Protein AF-A0A356KKF0-F1 (afdb_monomer_lite)

Foldseek 3Di:
DDDDDDDDDDDPPPPPPPPPDDDDDDDDDDDDDDDDDDDDDDDDDDPDDDDDDDDDDDDDDDDDDDPPDDDDDPPPPDDDDDPPPPDPPPPPDPCDPCNVQVPPVSLVLLLLLLCLLCVQLVVLVVQLLVCVLVVPPVVFQQAPQNQDDDPNWGQQASVRTPSSLVSSLVSLLVVLQCSLPPVDDPSSHPANSPVDDSVVSNLLSNLLSQLLSVLVRVLSRVCRVVVNHVPGDDPPVSVLSNLCSSLRSSQVSCVVVHNDDVSSSVSSSPVSSVVLLVVLVVCVVVVNDVGSD

Radius of gyration: 36.95 Å; chains: 1; bounding box: 96×127×62 Å

Structure (mmCIF, N/CA/C/O backbone):
data_AF-A0A356KKF0-F1
#
_entry.id   AF-A0A356KKF0-F1
#
loop_
_atom_site.group_PDB
_atom_site.id
_atom_site.type_symbol
_atom_site.label_atom_id
_atom_site.label_alt_id
_atom_site.label_comp_id
_atom_site.label_asym_id
_atom_site.label_entity_id
_atom_site.label_seq_id
_atom_site.pdbx_PDB_ins_code
_atom_site.Cartn_x
_atom_site.Cartn_y
_atom_site.Cartn_z
_atom_site.occupancy
_atom_site.B_iso_or_equiv
_atom_site.auth_seq_id
_atom_site.auth_comp_id
_atom_site.auth_asym_id
_atom_site.auth_atom_id
_atom_site.pdbx_PDB_model_num
ATOM 1 N N . MET A 1 1 ? -50.077 55.545 14.508 1.00 35.16 1 MET A N 1
ATOM 2 C CA . MET A 1 1 ? -49.768 54.982 13.174 1.00 35.16 1 MET A CA 1
ATOM 3 C C . MET A 1 1 ? -49.351 53.518 13.357 1.00 35.16 1 MET A C 1
ATOM 5 O O . MET A 1 1 ? -48.766 53.233 14.395 1.00 35.16 1 MET A O 1
ATOM 9 N N . PRO A 1 2 ? -49.769 52.613 12.456 1.00 41.12 2 PRO A N 1
ATOM 10 C CA . PRO A 1 2 ? -50.030 51.178 12.690 1.00 41.12 2 PRO A CA 1
ATOM 11 C C . PRO A 1 2 ? -48.785 50.259 12.594 1.00 41.12 2 PRO A C 1
ATOM 13 O O . PRO A 1 2 ? -47.730 50.720 12.177 1.00 41.12 2 PRO A O 1
ATOM 16 N N . GLY A 1 3 ? -48.931 48.981 13.004 1.00 36.56 3 GLY A N 1
ATOM 17 C CA . GLY A 1 3 ? -47.900 47.907 13.015 1.00 36.56 3 GLY A CA 1
ATOM 18 C C . GLY A 1 3 ? -47.508 47.351 11.624 1.00 36.56 3 GLY A C 1
ATOM 19 O O . GLY A 1 3 ? -47.645 48.109 10.666 1.00 36.56 3 GLY A O 1
ATOM 20 N N . PRO A 1 4 ? -47.097 46.062 11.442 1.00 50.28 4 PRO A N 1
ATOM 21 C CA . PRO A 1 4 ? -47.226 44.920 12.372 1.00 50.28 4 PRO A CA 1
ATOM 22 C C . PRO A 1 4 ? -46.078 43.859 12.389 1.00 50.28 4 PRO A C 1
ATOM 24 O O . PRO A 1 4 ? -45.121 43.931 11.628 1.00 50.28 4 PRO A O 1
ATOM 27 N N . ALA A 1 5 ? -46.312 42.829 13.226 1.00 42.69 5 ALA A N 1
ATOM 28 C CA . ALA A 1 5 ? -45.907 41.409 13.146 1.00 42.69 5 ALA A CA 1
ATOM 29 C C . ALA A 1 5 ? -44.412 41.051 13.337 1.00 42.69 5 ALA A C 1
ATOM 31 O O . ALA A 1 5 ? -43.549 41.506 12.605 1.00 42.69 5 ALA A O 1
ATOM 32 N N . GLY A 1 6 ? -44.006 40.210 14.294 1.00 36.72 6 GLY A N 1
ATOM 33 C CA . GLY A 1 6 ? -44.698 39.054 14.875 1.00 36.72 6 GLY A CA 1
ATOM 34 C C . GLY A 1 6 ? -44.262 37.790 14.133 1.00 36.72 6 GLY A C 1
ATOM 35 O O . GLY A 1 6 ? -44.888 37.415 13.149 1.00 36.72 6 GLY A O 1
ATOM 36 N N . GLY A 1 7 ? -43.164 37.179 14.577 1.00 37.72 7 GLY A N 1
ATOM 37 C CA . GLY A 1 7 ? -42.608 35.950 14.014 1.00 37.72 7 GLY A CA 1
ATOM 38 C C . GLY A 1 7 ? -42.115 35.048 15.136 1.00 37.72 7 GLY A C 1
ATOM 39 O O . GLY A 1 7 ? -40.922 35.015 15.426 1.00 37.72 7 GLY A O 1
ATOM 40 N N . ASP A 1 8 ? -43.060 34.370 15.785 1.00 42.16 8 ASP A N 1
ATOM 41 C CA . ASP A 1 8 ? -42.799 33.300 16.741 1.00 42.16 8 ASP A CA 1
ATOM 42 C C . ASP A 1 8 ? -42.088 32.135 16.041 1.00 42.16 8 ASP A C 1
ATOM 44 O O . ASP A 1 8 ? -42.570 31.571 15.055 1.00 42.16 8 ASP A O 1
ATOM 48 N N . LEU A 1 9 ? -40.919 31.770 16.565 1.00 46.62 9 LEU A N 1
ATOM 49 C CA . LEU A 1 9 ? -40.194 30.566 16.183 1.00 46.62 9 LEU A CA 1
ATOM 50 C C . LEU A 1 9 ? -40.920 29.351 16.776 1.00 46.62 9 LEU A C 1
ATOM 52 O O . LEU A 1 9 ? -40.954 29.160 17.991 1.00 46.62 9 LEU A O 1
ATOM 56 N N . LEU A 1 10 ? -41.501 28.529 15.902 1.00 46.91 10 LEU A N 1
ATOM 57 C CA . LEU A 1 10 ? -42.137 27.263 16.266 1.00 46.91 10 LEU A CA 1
ATOM 58 C C . LEU A 1 10 ? -41.125 26.283 16.909 1.00 46.91 10 LEU A C 1
ATOM 60 O O . LEU A 1 10 ? -39.990 26.180 16.433 1.00 46.91 10 LEU A O 1
ATOM 64 N N . PRO A 1 11 ? -41.517 25.513 17.946 1.00 43.34 11 PRO A N 1
ATOM 65 C CA . PRO A 1 11 ? -40.656 24.517 18.587 1.00 43.34 11 PRO A CA 1
ATOM 66 C C . PRO A 1 11 ? -40.330 23.315 17.686 1.00 43.34 11 PRO A C 1
ATOM 68 O O . PRO A 1 11 ? -41.152 22.863 16.889 1.00 43.34 11 PRO A O 1
ATOM 71 N N . ALA A 1 12 ? -39.142 22.742 17.895 1.00 47.84 12 ALA A N 1
ATOM 72 C CA . ALA A 1 12 ? -38.485 21.673 17.131 1.00 47.84 12 ALA A CA 1
ATOM 73 C C . ALA A 1 12 ? -39.175 20.281 17.110 1.00 47.84 12 ALA A C 1
ATOM 75 O O . ALA A 1 12 ? -38.508 19.273 16.905 1.00 47.84 12 ALA A O 1
ATOM 76 N N . ALA A 1 13 ? -40.497 20.199 17.285 1.00 46.59 13 ALA A N 1
ATOM 77 C CA . ALA A 1 13 ? -41.254 18.942 17.325 1.00 46.59 13 ALA A CA 1
ATOM 78 C C . ALA A 1 13 ? -42.116 18.670 16.071 1.00 46.59 13 ALA A C 1
ATOM 80 O O . ALA A 1 13 ? -42.827 17.671 16.023 1.00 46.59 13 ALA A O 1
ATOM 81 N N . GLN A 1 14 ? -42.068 19.525 15.039 1.00 41.84 14 GLN A N 1
ATOM 82 C CA . GLN A 1 14 ? -42.863 19.355 13.805 1.00 41.84 14 GLN A CA 1
ATOM 83 C C . GLN A 1 14 ? -42.044 19.101 12.526 1.00 41.84 14 GLN A C 1
ATOM 85 O O . GLN A 1 14 ? -42.626 18.853 11.471 1.00 41.84 14 GLN A O 1
ATOM 90 N N . ALA A 1 15 ? -40.710 19.060 12.607 1.00 39.75 15 ALA A N 1
ATOM 91 C CA . ALA A 1 15 ? -39.848 18.786 11.451 1.00 39.75 15 ALA A CA 1
ATOM 92 C C . ALA A 1 15 ? -39.722 17.287 11.089 1.00 39.75 15 ALA A C 1
ATOM 94 O O . ALA A 1 15 ? -39.248 16.961 10.003 1.00 39.75 15 ALA A O 1
ATOM 95 N N . GLU A 1 16 ? -40.180 16.366 11.944 1.00 39.56 16 GLU A N 1
ATOM 96 C CA . GLU A 1 16 ? -40.035 14.914 11.720 1.00 39.56 16 GLU A CA 1
ATOM 97 C C . GLU A 1 16 ? -41.187 14.259 10.933 1.00 39.56 16 GLU A C 1
ATOM 99 O O . GLU A 1 16 ? -41.120 13.077 10.609 1.00 39.56 16 GLU A O 1
ATOM 104 N N . SER A 1 17 ? -42.225 15.005 10.537 1.00 40.69 17 SER A N 1
ATOM 105 C CA . SER A 1 17 ? -43.386 14.427 9.828 1.00 40.69 17 SER A CA 1
ATOM 106 C C . SER A 1 17 ? -43.334 14.506 8.291 1.00 40.69 17 SER A C 1
ATOM 108 O O . SER A 1 17 ? -44.245 14.017 7.624 1.00 40.69 17 SER A O 1
ATOM 110 N N . LEU A 1 18 ? -42.260 15.051 7.703 1.00 41.31 18 LEU A N 1
ATOM 111 C CA . LEU A 1 18 ? -42.121 15.225 6.244 1.00 41.31 18 LEU A CA 1
ATOM 112 C C . LEU A 1 18 ? -41.150 14.243 5.558 1.00 41.31 18 LEU A C 1
ATOM 114 O O . LEU A 1 18 ? -40.958 14.330 4.348 1.00 41.31 18 LEU A O 1
ATOM 118 N N . LEU A 1 19 ? -40.573 13.278 6.285 1.00 43.94 19 LEU A N 1
ATOM 119 C CA . LEU A 1 19 ? -39.590 12.324 5.736 1.00 43.94 19 LEU A CA 1
ATOM 120 C C . LEU A 1 19 ? -40.097 10.883 5.564 1.00 43.94 19 LEU A C 1
ATOM 122 O O . LEU A 1 19 ? -39.315 9.988 5.254 1.00 43.94 19 LEU A O 1
ATOM 126 N N . VAL A 1 20 ? -41.406 10.641 5.685 1.00 49.66 20 VAL A N 1
ATOM 127 C CA . VAL A 1 20 ? -42.000 9.317 5.430 1.00 49.66 20 VAL A CA 1
ATOM 128 C C . VAL A 1 20 ? -43.236 9.457 4.550 1.00 49.66 20 VAL A C 1
ATOM 130 O O . VAL A 1 20 ? -44.360 9.364 5.029 1.00 49.66 20 VAL A O 1
ATOM 133 N N . ARG A 1 21 ? -43.034 9.708 3.251 1.00 38.69 21 ARG A N 1
ATOM 134 C CA . ARG A 1 21 ? -44.002 9.428 2.170 1.00 38.69 21 ARG A CA 1
ATOM 135 C C . ARG A 1 21 ? -43.356 9.722 0.817 1.00 38.69 21 ARG A C 1
ATOM 137 O O . ARG A 1 21 ? -43.131 10.876 0.483 1.00 38.69 21 ARG A O 1
ATOM 144 N N . GLY A 1 22 ? -43.125 8.681 0.016 1.00 35.41 22 GLY A N 1
ATOM 145 C CA . GLY A 1 22 ? -42.917 8.850 -1.425 1.00 35.41 22 GLY A CA 1
ATOM 146 C C . GLY A 1 22 ? -41.734 8.098 -2.022 1.00 35.41 22 GLY A C 1
ATOM 147 O O . GLY A 1 22 ? -40.866 8.715 -2.624 1.00 35.41 22 GLY A O 1
ATOM 148 N N . TRP A 1 23 ? -41.726 6.769 -1.932 1.00 33.22 23 TRP A N 1
ATOM 149 C CA . TRP A 1 23 ? -41.035 5.943 -2.924 1.00 33.22 23 TRP A CA 1
ATOM 150 C C . TRP A 1 23 ? -42.081 5.065 -3.615 1.00 33.22 23 TRP A C 1
ATOM 152 O O . TRP A 1 23 ? -42.647 4.157 -3.011 1.00 33.22 23 TRP A O 1
ATOM 162 N N . ARG A 1 24 ? -42.391 5.398 -4.872 1.00 36.34 24 ARG A N 1
ATOM 163 C CA . ARG A 1 24 ? -43.168 4.577 -5.808 1.00 36.34 24 ARG A CA 1
ATOM 164 C C . ARG A 1 24 ? -42.228 4.198 -6.957 1.00 36.34 24 ARG A C 1
ATOM 166 O O . ARG A 1 24 ? -41.664 5.114 -7.552 1.00 36.34 24 ARG A O 1
ATOM 173 N N . PRO A 1 25 ? -42.060 2.913 -7.307 1.00 39.22 25 PRO A N 1
ATOM 174 C CA . PRO A 1 25 ? -41.399 2.555 -8.552 1.00 39.22 25 PRO A CA 1
ATOM 175 C C . PRO A 1 25 ? -42.320 2.888 -9.732 1.00 39.22 25 PRO A C 1
ATOM 177 O O . PRO A 1 25 ? -43.501 2.538 -9.734 1.00 39.22 25 PRO A O 1
ATOM 180 N N . LEU A 1 26 ? -41.768 3.585 -10.724 1.00 37.75 26 LEU A N 1
ATOM 181 C CA . LEU A 1 26 ? -42.395 3.843 -12.016 1.00 37.75 26 LEU A CA 1
ATOM 182 C C . LEU A 1 26 ? -42.609 2.517 -12.761 1.00 37.75 26 LEU A C 1
ATOM 184 O O . LEU A 1 26 ? -41.656 1.870 -13.186 1.00 37.75 26 LEU A O 1
ATOM 188 N N . LEU A 1 27 ? -43.877 2.137 -12.916 1.00 36.06 27 LEU A N 1
ATOM 189 C CA . LEU A 1 27 ? -44.338 1.151 -13.888 1.00 36.06 27 LEU A CA 1
ATOM 190 C C . LEU A 1 27 ? -44.343 1.809 -15.274 1.00 36.06 27 LEU A C 1
ATOM 192 O O . LEU A 1 27 ? -45.047 2.796 -15.485 1.00 36.06 27 LEU A O 1
ATOM 196 N N . VAL A 1 28 ? -43.574 1.257 -16.210 1.00 41.41 28 VAL A N 1
ATOM 197 C CA . VAL A 1 28 ? -43.694 1.550 -17.646 1.00 41.41 28 VAL A CA 1
ATOM 198 C C . VAL A 1 28 ? -44.713 0.567 -18.238 1.00 41.41 28 VAL A C 1
ATOM 200 O O . VAL A 1 28 ? -44.552 -0.638 -18.031 1.00 41.41 28 VAL A O 1
ATOM 203 N N . PRO A 1 29 ? -45.765 1.022 -18.941 1.00 38.94 29 PRO A N 1
ATOM 204 C CA . PRO A 1 29 ? -46.752 0.129 -19.532 1.00 38.94 29 PRO A CA 1
ATOM 205 C C . PRO A 1 29 ? -46.403 -0.256 -20.979 1.00 38.94 29 PRO A C 1
ATOM 207 O O . PRO A 1 29 ? -46.099 0.604 -21.796 1.00 38.94 29 PRO A O 1
ATOM 210 N N . GLY A 1 30 ? -46.566 -1.548 -21.281 1.00 33.03 30 GLY A N 1
ATOM 211 C CA . GLY A 1 30 ? -47.164 -2.044 -22.528 1.00 33.03 30 GLY A CA 1
ATOM 212 C C . GLY A 1 30 ? -46.325 -2.017 -23.809 1.00 33.03 30 GLY A C 1
ATOM 213 O O . GLY A 1 30 ? -46.208 -0.994 -24.470 1.00 33.03 30 GLY A O 1
ATOM 214 N N . GLY A 1 31 ? -45.893 -3.203 -24.240 1.00 30.22 31 GLY A N 1
ATOM 215 C CA . GLY A 1 31 ? -45.447 -3.479 -25.606 1.00 30.22 31 GLY A CA 1
ATOM 216 C C . GLY A 1 31 ? -45.533 -4.976 -25.877 1.00 30.22 31 GLY A C 1
ATOM 217 O O . GLY A 1 31 ? -44.603 -5.717 -25.577 1.00 30.22 31 GLY A O 1
ATOM 218 N N . HIS A 1 32 ? -46.694 -5.420 -26.357 1.00 36.59 32 HIS A N 1
ATOM 219 C CA . HIS A 1 32 ? -46.899 -6.756 -26.901 1.00 36.59 32 HIS A CA 1
ATOM 220 C C . HIS A 1 32 ? -46.103 -6.892 -28.201 1.00 36.59 32 HIS A C 1
ATOM 222 O O . HIS A 1 32 ? -46.358 -6.128 -29.121 1.00 36.59 32 HIS A O 1
ATOM 228 N N . ASP A 1 33 ? -45.226 -7.890 -28.295 1.00 38.75 33 ASP A N 1
ATOM 229 C CA . ASP A 1 33 ? -45.017 -8.602 -29.554 1.00 38.75 33 ASP A CA 1
ATOM 230 C C . ASP A 1 33 ? -44.594 -10.045 -29.275 1.00 38.75 33 ASP A C 1
ATOM 232 O O . ASP A 1 33 ? -43.598 -10.342 -28.614 1.00 38.75 33 ASP A O 1
ATOM 236 N N . GLN A 1 34 ? -45.450 -10.954 -29.734 1.00 38.75 34 GLN A N 1
ATOM 237 C CA . GLN A 1 34 ? -45.267 -12.393 -29.686 1.00 38.75 34 GLN A CA 1
ATOM 238 C C . GLN A 1 34 ? -44.263 -12.801 -30.767 1.00 38.75 34 GLN A C 1
ATOM 240 O O . GLN A 1 34 ? -44.590 -12.781 -31.950 1.00 38.75 34 GLN A O 1
ATOM 245 N N . LEU A 1 35 ? -43.086 -13.279 -30.368 1.00 40.78 35 LEU A N 1
ATOM 246 C CA . LEU A 1 35 ? -42.281 -14.160 -31.211 1.00 40.78 35 LEU A CA 1
ATOM 247 C C . LEU A 1 35 ? -42.216 -15.529 -30.540 1.00 40.78 35 LEU A C 1
ATOM 249 O O . LEU A 1 35 ? -41.568 -15.733 -29.515 1.00 40.78 35 LEU A O 1
ATOM 253 N N . ARG A 1 36 ? -42.992 -16.449 -31.118 1.00 36.75 36 ARG A N 1
ATOM 254 C CA . ARG A 1 36 ? -43.009 -17.874 -30.801 1.00 36.75 36 ARG A CA 1
ATOM 255 C C . ARG A 1 36 ? -41.617 -18.447 -31.067 1.00 36.75 36 ARG A C 1
ATOM 257 O O . ARG A 1 36 ? -41.180 -18.473 -32.212 1.00 36.75 36 ARG A O 1
ATOM 264 N N . HIS A 1 37 ? -40.953 -18.926 -30.023 1.00 39.72 37 HIS A N 1
ATOM 265 C CA . HIS A 1 37 ? -39.866 -19.886 -30.161 1.00 39.72 37 HIS A CA 1
ATOM 266 C C . HIS A 1 37 ? -40.431 -21.273 -29.861 1.00 39.72 37 HIS A C 1
ATOM 268 O O . HIS A 1 37 ? -40.740 -21.589 -28.713 1.00 39.72 37 HIS A O 1
ATOM 274 N N . ASP A 1 38 ? -40.597 -22.074 -30.912 1.00 48.12 38 ASP A N 1
ATOM 275 C CA . ASP A 1 38 ? -40.793 -23.515 -30.787 1.00 48.12 38 ASP A CA 1
ATOM 276 C C . ASP A 1 38 ? -39.552 -24.135 -30.116 1.00 48.12 38 ASP A C 1
ATOM 278 O O . ASP A 1 38 ? -38.424 -23.787 -30.485 1.00 48.12 38 ASP A O 1
ATOM 282 N N . PRO A 1 39 ? -39.703 -25.046 -29.139 1.00 45.12 39 PRO A N 1
ATOM 283 C CA . PRO A 1 39 ? -38.568 -25.772 -28.589 1.00 45.12 39 PRO A CA 1
ATOM 284 C C . PRO A 1 39 ? -38.068 -26.820 -29.597 1.00 45.12 39 PRO A C 1
ATOM 286 O O . PRO A 1 39 ? -38.789 -27.744 -29.974 1.00 45.12 39 PRO A O 1
ATOM 289 N N . GLU A 1 40 ? -36.810 -26.667 -30.020 1.00 44.81 40 GLU A N 1
ATOM 290 C CA . GLU A 1 40 ? -36.055 -27.621 -30.842 1.00 44.81 40 GLU A CA 1
ATOM 291 C C . GLU A 1 40 ? -36.054 -29.018 -30.175 1.00 44.81 40 GLU A C 1
ATOM 293 O O . GLU A 1 40 ? -35.804 -29.120 -28.968 1.00 44.81 40 GLU A O 1
ATOM 298 N N . PRO A 1 41 ? -36.333 -30.116 -30.904 1.00 45.78 41 PRO A N 1
ATOM 299 C CA . PRO A 1 41 ? -36.336 -31.449 -30.316 1.00 45.78 41 PRO A CA 1
ATOM 300 C C . PRO A 1 41 ? -34.922 -31.873 -29.899 1.00 45.78 41 PRO A C 1
ATOM 302 O O . PRO A 1 41 ? -33.948 -31.712 -30.636 1.00 45.78 41 PRO A O 1
ATOM 305 N N . ALA A 1 42 ? -34.833 -32.450 -28.700 1.00 42.56 42 ALA A N 1
ATOM 306 C CA . ALA A 1 42 ? -33.609 -32.936 -28.080 1.00 42.56 42 ALA A CA 1
ATOM 307 C C . ALA A 1 42 ? -32.806 -33.852 -29.023 1.00 42.56 42 ALA A C 1
ATOM 309 O O . ALA A 1 42 ? -33.237 -34.954 -29.370 1.00 42.56 42 ALA A O 1
ATOM 310 N N . ARG A 1 43 ? -31.603 -33.409 -29.405 1.00 42.59 43 ARG A N 1
ATOM 311 C CA . ARG A 1 43 ? -30.632 -34.240 -30.124 1.00 42.59 43 ARG A CA 1
ATOM 312 C C . ARG A 1 43 ? -30.089 -35.304 -29.171 1.00 42.59 43 ARG A C 1
ATOM 314 O O . ARG A 1 43 ? -29.448 -34.989 -28.170 1.00 42.59 43 ARG A O 1
ATOM 321 N N . LEU A 1 44 ? -30.360 -36.567 -29.490 1.00 50.69 44 LEU A N 1
ATOM 322 C CA . LEU A 1 44 ? -29.741 -37.726 -28.849 1.00 50.69 44 LEU A CA 1
ATOM 323 C C . LEU A 1 44 ? -28.210 -37.644 -29.004 1.00 50.69 44 LEU A C 1
ATOM 325 O O . LEU A 1 44 ? -27.738 -37.296 -30.087 1.00 50.69 44 LEU A O 1
ATOM 329 N N . PRO A 1 45 ? -27.418 -37.977 -27.971 1.00 45.34 45 PRO A N 1
ATOM 330 C CA . PRO A 1 45 ? -25.969 -37.997 -28.101 1.00 45.34 45 PRO A CA 1
ATOM 331 C C . PRO A 1 45 ? -25.545 -39.097 -29.083 1.00 45.34 45 PRO A C 1
ATOM 333 O O . PRO A 1 45 ? -25.873 -40.273 -28.904 1.00 45.34 45 PRO A O 1
ATOM 336 N N . GLU A 1 46 ? -24.809 -38.705 -30.124 1.00 45.84 46 GLU A N 1
ATOM 337 C CA . GLU A 1 46 ? -24.192 -39.620 -31.079 1.00 45.84 46 GLU A CA 1
ATOM 338 C C . GLU A 1 46 ? -23.347 -40.673 -30.350 1.00 45.84 46 GLU A C 1
ATOM 340 O O . GLU A 1 46 ? -22.497 -40.368 -29.505 1.00 45.84 46 GLU A O 1
ATOM 345 N N . ARG A 1 47 ? -23.571 -41.943 -30.706 1.00 43.19 47 ARG A N 1
ATOM 346 C CA . ARG A 1 47 ? -22.704 -43.057 -30.320 1.00 43.19 47 ARG A CA 1
ATOM 347 C C . ARG A 1 47 ? -21.281 -42.746 -30.781 1.00 43.19 47 ARG A C 1
ATOM 349 O O . ARG A 1 47 ? -20.992 -42.803 -31.974 1.00 43.19 47 ARG A O 1
ATOM 356 N N . ARG A 1 48 ? -20.375 -42.493 -29.833 1.00 41.28 48 ARG A N 1
ATOM 357 C CA . ARG A 1 48 ? -18.932 -42.542 -30.090 1.00 41.28 48 ARG A CA 1
ATOM 358 C C . ARG A 1 48 ? -18.589 -43.933 -30.618 1.00 41.28 48 ARG A C 1
ATOM 360 O O . ARG A 1 48 ? -18.686 -44.918 -29.887 1.00 41.28 48 ARG A O 1
ATOM 367 N N . GLN A 1 49 ? -18.212 -44.009 -31.889 1.00 47.47 49 GLN A N 1
ATOM 368 C CA . GLN A 1 49 ? -17.588 -45.198 -32.452 1.00 47.47 49 GLN A CA 1
ATOM 369 C C . GLN A 1 49 ? -16.260 -45.426 -31.721 1.00 47.47 49 GLN A C 1
ATOM 371 O O . GLN A 1 49 ? -15.462 -44.502 -31.555 1.00 47.47 49 GLN A O 1
ATOM 376 N N . ALA A 1 50 ? -16.056 -46.644 -31.223 1.00 49.66 50 ALA A N 1
ATOM 377 C CA . ALA A 1 50 ? -14.798 -47.047 -30.613 1.00 49.66 50 ALA A CA 1
ATOM 378 C C . ALA A 1 50 ? -13.677 -46.986 -31.670 1.00 49.66 50 ALA A C 1
ATOM 380 O O . ALA A 1 50 ? -13.891 -47.463 -32.787 1.00 49.66 50 ALA A O 1
ATOM 381 N N . PRO A 1 51 ? -12.494 -46.429 -31.360 1.00 46.03 51 PRO A N 1
ATOM 382 C CA . PRO A 1 51 ? -11.384 -46.451 -32.300 1.00 46.03 51 PRO A CA 1
ATOM 383 C C . PRO A 1 51 ? -10.929 -47.897 -32.540 1.00 46.03 51 PRO A C 1
ATOM 385 O O . PRO A 1 51 ? -10.793 -48.69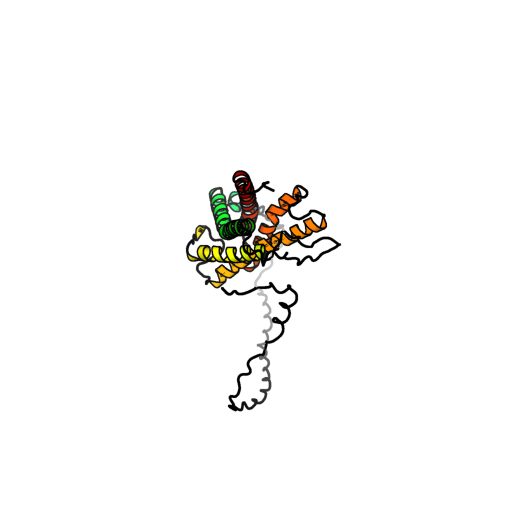3 -31.607 1.00 46.03 51 PRO A O 1
ATOM 388 N N . ALA A 1 52 ? -10.729 -48.225 -33.816 1.00 45.78 52 ALA A N 1
ATOM 389 C CA . ALA A 1 52 ? -10.275 -49.523 -34.291 1.00 45.78 52 ALA A CA 1
ATOM 390 C C . ALA A 1 52 ? -8.969 -49.953 -33.598 1.00 45.78 52 ALA A C 1
ATOM 392 O O . ALA A 1 52 ? -8.055 -49.150 -33.403 1.00 45.78 52 ALA A O 1
ATOM 393 N N . ARG A 1 53 ? -8.888 -51.240 -33.238 1.00 45.81 53 ARG A N 1
ATOM 394 C CA . ARG A 1 53 ? -7.672 -51.876 -32.714 1.00 45.81 53 ARG A CA 1
ATOM 395 C C . ARG A 1 53 ? -6.540 -51.704 -33.733 1.00 45.81 53 ARG A C 1
ATOM 397 O O . ARG A 1 53 ? -6.687 -52.115 -34.881 1.00 45.81 53 ARG A O 1
ATOM 404 N N . GLY A 1 54 ? -5.433 -51.094 -33.310 1.00 48.78 54 GLY A N 1
ATOM 405 C CA . GLY A 1 54 ? -4.196 -51.048 -34.092 1.00 48.78 54 GLY A CA 1
ATOM 406 C C . GLY A 1 54 ? -3.598 -52.451 -34.289 1.00 48.78 54 GLY A C 1
ATOM 407 O O . GLY A 1 54 ? -3.948 -53.368 -33.541 1.00 48.78 54 GLY A O 1
ATOM 408 N N . PRO A 1 55 ? -2.726 -52.637 -35.294 1.00 48.62 55 PRO A N 1
ATOM 409 C CA . PRO A 1 55 ? -2.168 -53.942 -35.623 1.00 48.62 55 PRO A CA 1
ATOM 410 C C . PRO A 1 55 ? -1.272 -54.479 -34.499 1.00 48.62 55 PRO A C 1
ATOM 412 O O . PRO A 1 55 ? -0.509 -53.746 -33.869 1.00 48.62 55 PRO A O 1
ATOM 415 N N . GLU A 1 56 ? -1.399 -55.781 -34.269 1.00 51.66 56 GLU A N 1
ATOM 416 C CA . GLU A 1 56 ? -0.648 -56.591 -33.310 1.00 51.66 56 GLU A CA 1
ATOM 417 C C . GLU A 1 56 ? 0.870 -56.526 -33.596 1.00 51.66 56 GLU A C 1
ATOM 419 O O . GLU A 1 56 ? 1.269 -56.576 -34.765 1.00 51.66 56 GLU A O 1
ATOM 424 N N . PRO A 1 57 ? 1.753 -56.406 -32.585 1.00 47.16 57 PRO A N 1
ATOM 425 C CA . PRO A 1 57 ? 3.191 -56.422 -32.829 1.00 47.16 57 PRO A CA 1
ATOM 426 C C . PRO A 1 57 ? 3.672 -57.827 -33.225 1.00 47.16 57 PRO A C 1
ATOM 428 O O . PRO A 1 57 ? 3.373 -58.820 -32.565 1.00 47.16 57 PRO A O 1
ATOM 431 N N . ALA A 1 58 ? 4.450 -57.889 -34.309 1.00 48.00 58 ALA A N 1
ATOM 432 C CA . ALA A 1 58 ? 5.051 -59.106 -34.852 1.00 48.00 58 ALA A CA 1
ATOM 433 C C . ALA A 1 58 ? 5.999 -59.810 -33.851 1.00 48.00 58 ALA A C 1
ATOM 435 O O . ALA A 1 58 ? 6.654 -59.138 -33.047 1.00 48.00 58 ALA A O 1
ATOM 436 N N . PRO A 1 59 ? 6.133 -61.151 -33.911 1.00 44.12 59 PRO A N 1
ATOM 437 C CA . PRO A 1 59 ? 6.946 -61.907 -32.965 1.00 44.12 59 PRO A CA 1
ATOM 438 C C . PRO A 1 59 ? 8.443 -61.612 -33.132 1.00 44.12 59 PRO A C 1
ATOM 440 O O . PRO A 1 59 ? 8.958 -61.462 -34.243 1.00 44.12 59 PRO A O 1
ATOM 443 N N . ALA A 1 60 ? 9.144 -61.552 -31.998 1.00 40.88 60 ALA A N 1
ATOM 444 C CA . ALA A 1 60 ? 10.581 -61.328 -31.920 1.00 40.88 60 ALA A CA 1
ATOM 445 C C . ALA A 1 60 ? 11.346 -62.365 -32.760 1.00 40.88 60 ALA A C 1
ATOM 447 O O . ALA A 1 60 ? 11.284 -63.568 -32.503 1.00 40.88 60 ALA A O 1
ATOM 448 N N . ARG A 1 61 ? 12.092 -61.893 -33.767 1.00 40.75 61 ARG A N 1
ATOM 449 C CA . ARG A 1 61 ? 13.040 -62.723 -34.517 1.00 40.75 61 ARG A CA 1
ATOM 450 C C . ARG A 1 61 ? 14.151 -63.184 -33.576 1.00 40.75 61 ARG A C 1
ATOM 452 O O . ARG A 1 61 ? 14.900 -62.365 -33.049 1.00 40.75 61 ARG A O 1
ATOM 459 N N . ALA A 1 62 ? 14.247 -64.498 -33.399 1.00 39.38 62 ALA A N 1
ATOM 460 C CA . ALA A 1 62 ? 15.371 -65.160 -32.761 1.00 39.38 62 ALA A CA 1
ATOM 461 C C . ALA A 1 62 ? 16.678 -64.772 -33.471 1.00 39.38 62 ALA A C 1
ATOM 463 O O . ALA A 1 62 ? 16.786 -64.871 -34.695 1.00 39.38 62 ALA A O 1
ATOM 464 N N . LEU A 1 63 ? 17.659 -64.309 -32.695 1.00 43.06 63 LEU A N 1
ATOM 465 C CA . LEU A 1 63 ? 19.022 -64.078 -33.158 1.00 43.06 63 LEU A CA 1
ATOM 466 C C . LEU A 1 63 ? 19.613 -65.439 -33.560 1.00 43.06 63 LEU A C 1
ATOM 468 O O . LEU A 1 63 ? 19.837 -66.295 -32.705 1.00 43.06 63 LEU A O 1
ATOM 472 N N . ALA A 1 64 ? 19.826 -65.653 -34.856 1.00 39.59 64 ALA A N 1
ATOM 473 C CA . ALA A 1 64 ? 20.563 -66.807 -35.346 1.00 39.59 64 ALA A CA 1
ATOM 474 C C . ALA A 1 64 ? 22.019 -66.710 -34.860 1.00 39.59 64 ALA A C 1
ATOM 476 O O . ALA A 1 64 ? 22.695 -65.709 -35.098 1.00 39.59 64 ALA A O 1
ATOM 477 N N . LEU A 1 65 ? 22.476 -67.740 -34.149 1.00 42.88 65 LEU A N 1
ATOM 478 C CA . LEU A 1 65 ? 23.879 -67.930 -33.800 1.00 42.88 65 LEU A CA 1
ATOM 479 C C . LEU A 1 65 ? 24.645 -68.308 -35.075 1.00 42.88 65 LEU A C 1
ATOM 481 O O . LEU A 1 65 ? 24.368 -69.334 -35.689 1.00 42.88 65 LEU A O 1
ATOM 485 N N . ASP A 1 66 ? 25.583 -67.451 -35.463 1.00 41.75 66 ASP A N 1
ATOM 486 C CA . ASP A 1 66 ? 26.559 -67.685 -36.528 1.00 41.75 66 ASP A CA 1
ATOM 487 C C . ASP A 1 66 ? 27.592 -68.740 -36.064 1.00 41.75 66 ASP A C 1
ATOM 489 O O . ASP A 1 66 ? 28.272 -68.505 -35.058 1.00 41.75 66 ASP A O 1
ATOM 493 N N . PRO A 1 67 ? 27.729 -69.908 -36.727 1.00 45.03 67 PRO A N 1
ATOM 494 C CA . PRO A 1 67 ? 28.606 -70.996 -36.297 1.00 45.03 67 PRO A CA 1
ATOM 495 C C . PRO A 1 67 ? 30.036 -70.848 -36.848 1.00 45.03 67 PRO A C 1
ATOM 497 O O . PRO A 1 67 ? 30.660 -71.828 -37.249 1.00 45.03 67 PRO A O 1
ATOM 500 N N . ALA A 1 68 ? 30.573 -69.628 -36.871 1.00 47.59 68 ALA A N 1
ATOM 501 C CA . ALA A 1 68 ? 31.925 -69.343 -37.346 1.00 47.59 68 ALA A CA 1
ATOM 502 C C . ALA A 1 68 ? 32.741 -68.562 -36.304 1.00 47.59 68 ALA A C 1
ATOM 504 O O . ALA A 1 68 ? 33.231 -67.461 -36.552 1.00 47.59 68 ALA A O 1
ATOM 505 N N . ARG A 1 69 ? 32.913 -69.137 -35.109 1.00 43.03 69 ARG A N 1
ATOM 506 C CA . ARG A 1 69 ? 33.976 -68.727 -34.180 1.00 43.03 69 ARG A CA 1
ATOM 507 C C . ARG A 1 69 ? 34.665 -69.962 -33.622 1.00 43.03 69 ARG A C 1
ATOM 509 O O . ARG A 1 69 ? 34.063 -70.724 -32.874 1.00 43.03 69 ARG A O 1
ATOM 516 N N . GLY A 1 70 ? 35.909 -70.147 -34.057 1.00 45.41 70 GLY A N 1
ATOM 517 C CA . GLY A 1 70 ? 36.808 -71.186 -33.575 1.00 45.41 70 GLY A CA 1
ATOM 518 C C . GLY A 1 70 ? 37.090 -71.075 -32.078 1.00 45.41 70 GLY A C 1
ATOM 519 O O . GLY A 1 70 ? 36.870 -70.028 -31.464 1.00 45.41 70 GLY A O 1
ATOM 520 N N . ASP A 1 71 ? 37.563 -72.192 -31.531 1.00 48.69 71 ASP A N 1
ATOM 521 C CA . ASP A 1 71 ? 37.888 -72.406 -30.122 1.00 48.69 71 ASP A CA 1
ATOM 522 C C . ASP A 1 71 ? 38.662 -71.237 -29.488 1.00 48.69 71 ASP A C 1
ATOM 524 O O . ASP A 1 71 ? 39.690 -70.809 -30.027 1.00 48.69 71 ASP A O 1
ATOM 528 N N . PRO A 1 72 ? 38.232 -70.728 -28.320 1.00 49.97 72 PRO A N 1
ATOM 529 C CA . PRO A 1 72 ? 39.052 -69.823 -27.541 1.00 49.97 72 PRO A CA 1
ATOM 530 C C . PRO A 1 72 ? 40.122 -70.607 -26.764 1.00 49.97 72 PRO A C 1
ATOM 532 O O . PRO A 1 72 ? 39.830 -71.378 -25.854 1.00 49.97 72 PRO A O 1
ATOM 535 N N . ASP A 1 73 ? 41.376 -70.344 -27.127 1.00 48.22 73 ASP A N 1
ATOM 536 C CA . ASP A 1 73 ? 42.605 -70.669 -26.396 1.00 48.22 73 ASP A CA 1
ATOM 537 C C . ASP A 1 73 ? 42.475 -70.373 -24.876 1.00 48.22 73 ASP A C 1
ATOM 539 O O . ASP A 1 73 ? 42.173 -69.231 -24.498 1.00 48.22 73 ASP A O 1
ATOM 543 N N . PRO A 1 74 ? 42.704 -71.358 -23.980 1.00 47.62 74 PRO A N 1
ATOM 544 C CA . PRO A 1 74 ? 42.506 -71.202 -22.538 1.00 47.62 74 PRO A CA 1
ATOM 545 C C . PRO A 1 74 ? 43.575 -70.338 -21.837 1.00 47.62 74 PRO A C 1
ATOM 547 O O . PRO A 1 74 ? 43.483 -70.123 -20.629 1.00 47.62 74 PRO A O 1
ATOM 550 N N . ALA A 1 75 ? 44.561 -69.785 -22.551 1.00 47.28 75 ALA A N 1
ATOM 551 C CA . ALA A 1 75 ? 45.670 -69.027 -21.960 1.00 47.28 75 ALA A CA 1
ATOM 552 C C . ALA A 1 75 ? 45.451 -67.501 -21.805 1.00 47.28 75 ALA A C 1
ATOM 554 O O . ALA A 1 75 ? 46.392 -66.773 -21.493 1.00 47.28 75 ALA A O 1
ATOM 555 N N . ARG A 1 76 ? 44.233 -66.969 -21.997 1.00 42.38 76 ARG A N 1
ATOM 556 C CA . ARG A 1 76 ? 43.935 -65.520 -21.831 1.00 42.38 76 ARG A CA 1
ATOM 557 C C . ARG A 1 76 ? 42.971 -65.179 -20.691 1.00 42.38 76 ARG A C 1
ATOM 559 O O . ARG A 1 76 ? 42.349 -64.118 -20.697 1.00 42.38 76 ARG A O 1
ATOM 566 N N . ALA A 1 77 ? 42.876 -66.043 -19.686 1.00 48.38 77 ALA A N 1
ATOM 567 C CA . ALA A 1 77 ? 42.063 -65.827 -18.492 1.00 48.38 77 ALA A CA 1
ATOM 568 C C . ALA A 1 77 ? 42.848 -65.175 -17.335 1.00 48.38 77 ALA A C 1
ATOM 570 O O . ALA A 1 77 ? 42.750 -65.622 -16.201 1.00 48.38 77 ALA A O 1
ATOM 571 N N . GLU A 1 78 ? 43.600 -64.098 -17.580 1.00 50.31 78 GLU A N 1
ATOM 572 C CA . GLU A 1 78 ? 44.163 -63.277 -16.497 1.00 50.31 78 GLU A CA 1
ATOM 573 C C . GLU A 1 78 ? 44.073 -61.787 -16.833 1.00 50.31 78 GLU A C 1
ATOM 575 O O . GLU A 1 78 ? 44.853 -61.227 -17.599 1.00 50.31 78 GLU A O 1
ATOM 580 N N . GLY A 1 79 ? 43.077 -61.122 -16.250 1.00 41.88 79 GLY A N 1
ATOM 581 C CA . GLY A 1 79 ? 42.903 -59.684 -16.403 1.00 41.88 79 GLY A CA 1
ATOM 582 C C . GLY A 1 79 ? 41.622 -59.193 -15.754 1.00 41.88 79 GLY A C 1
ATOM 583 O O . GLY A 1 79 ? 40.660 -58.867 -16.444 1.00 41.88 79 GLY A O 1
ATOM 584 N N . TRP A 1 80 ? 41.594 -59.120 -14.421 1.00 40.31 80 TRP A N 1
ATOM 585 C CA . TRP A 1 80 ? 40.569 -58.350 -13.711 1.00 40.31 80 TRP A CA 1
ATOM 586 C C . TRP A 1 80 ? 40.453 -56.946 -14.335 1.00 40.31 80 TRP A C 1
ATOM 588 O O . TRP A 1 80 ? 41.480 -56.276 -14.505 1.00 40.31 80 TRP A O 1
ATOM 598 N N . PRO A 1 81 ? 39.244 -56.450 -14.657 1.00 45.66 81 PRO A N 1
ATOM 599 C CA . PRO A 1 81 ? 39.100 -55.112 -15.202 1.00 45.66 81 PRO A CA 1
ATOM 600 C C . PRO A 1 81 ? 39.553 -54.110 -14.139 1.00 45.66 81 PRO A C 1
ATOM 602 O O . PRO A 1 81 ? 38.916 -53.941 -13.096 1.00 45.66 81 PRO A O 1
ATOM 605 N N . ARG A 1 82 ? 40.679 -53.432 -14.394 1.00 53.72 82 ARG A N 1
ATOM 606 C CA . ARG A 1 82 ? 41.128 -52.303 -13.574 1.00 53.72 82 ARG A CA 1
ATOM 607 C C . ARG A 1 82 ? 39.978 -51.300 -13.511 1.00 53.72 82 ARG A C 1
ATOM 609 O O . ARG A 1 82 ? 39.634 -50.697 -14.527 1.00 53.72 82 ARG A O 1
ATOM 616 N N . ARG A 1 83 ? 39.395 -51.117 -12.319 1.00 46.78 83 ARG A N 1
ATOM 617 C CA . ARG A 1 83 ? 38.462 -50.021 -12.024 1.00 46.78 83 ARG A CA 1
ATOM 618 C C . ARG A 1 83 ? 39.053 -48.738 -12.606 1.00 46.78 83 ARG A C 1
ATOM 620 O O . ARG A 1 83 ? 40.079 -48.258 -12.121 1.00 46.78 83 ARG A O 1
ATOM 627 N N . ARG A 1 84 ? 38.415 -48.174 -13.636 1.00 51.81 84 ARG A N 1
ATOM 628 C CA . ARG A 1 84 ? 38.670 -46.785 -14.022 1.00 51.81 84 ARG A CA 1
ATOM 629 C C . ARG A 1 84 ? 38.380 -45.953 -12.777 1.00 51.81 84 ARG A C 1
ATOM 631 O O . ARG A 1 84 ? 37.248 -45.938 -12.300 1.00 51.81 84 ARG A O 1
ATOM 638 N N . ARG A 1 85 ? 39.414 -45.322 -12.213 1.00 51.41 85 ARG A N 1
ATOM 639 C CA . ARG A 1 85 ? 39.234 -44.294 -11.185 1.00 51.41 85 ARG A CA 1
ATOM 640 C C . ARG A 1 85 ? 38.311 -43.250 -11.796 1.00 51.41 85 ARG A C 1
ATOM 642 O O . ARG A 1 85 ? 38.667 -42.642 -12.802 1.00 51.41 85 ARG A O 1
ATOM 649 N N . GLY A 1 86 ? 37.114 -43.109 -11.234 1.00 45.84 86 GLY A N 1
ATOM 650 C CA . GLY A 1 86 ? 36.231 -42.010 -11.583 1.00 45.84 86 GLY A CA 1
ATOM 651 C C . GLY A 1 86 ? 37.006 -40.712 -11.405 1.00 45.84 86 GLY A C 1
ATOM 652 O O . GLY A 1 86 ? 37.632 -40.503 -10.364 1.00 45.84 86 GLY A O 1
ATOM 653 N N . HIS A 1 87 ? 37.005 -39.866 -12.434 1.00 53.78 87 HIS A N 1
ATOM 654 C CA . HIS A 1 87 ? 37.396 -38.478 -12.253 1.00 53.78 87 HIS A CA 1
ATOM 655 C C . HIS A 1 87 ? 36.574 -37.921 -11.086 1.00 53.78 87 HIS A C 1
ATOM 657 O O . HIS A 1 87 ? 35.357 -38.142 -11.068 1.00 53.78 87 HIS A O 1
ATOM 663 N N . PRO A 1 88 ? 37.191 -37.243 -10.103 1.00 53.75 88 PRO A N 1
ATOM 664 C CA . PRO A 1 88 ? 36.421 -36.582 -9.068 1.00 53.75 88 PRO A CA 1
ATOM 665 C C . PRO A 1 88 ? 35.473 -35.627 -9.785 1.00 53.75 88 PRO A C 1
ATOM 667 O O . PRO A 1 88 ? 35.915 -34.765 -10.550 1.00 53.75 88 PRO A O 1
ATOM 670 N N . GLY A 1 89 ? 34.169 -35.860 -9.609 1.00 50.69 89 GLY A N 1
ATOM 671 C CA . GLY A 1 89 ? 33.131 -35.030 -10.193 1.00 50.69 89 GLY A CA 1
ATOM 672 C C . GLY A 1 89 ? 33.486 -33.575 -9.939 1.00 50.69 89 GLY A C 1
ATOM 673 O O . GLY A 1 89 ? 33.854 -33.216 -8.817 1.00 50.69 89 GLY A O 1
ATOM 674 N N . ARG A 1 90 ? 33.436 -32.757 -10.995 1.00 56.88 90 ARG A N 1
ATOM 675 C CA . ARG A 1 90 ? 33.488 -31.304 -10.867 1.00 56.88 90 ARG A CA 1
ATOM 676 C C . ARG A 1 90 ? 32.382 -30.924 -9.886 1.00 56.88 90 ARG A C 1
ATOM 678 O O . ARG A 1 90 ? 31.222 -30.826 -10.275 1.00 56.88 90 ARG A O 1
ATOM 685 N N . ARG A 1 91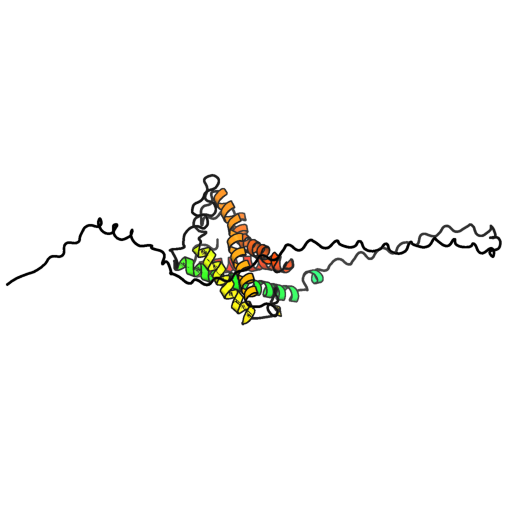 ? 32.727 -30.768 -8.605 1.00 61.16 91 ARG A N 1
ATOM 686 C CA . ARG A 1 91 ? 31.895 -30.041 -7.652 1.00 61.16 91 ARG A CA 1
ATOM 687 C C . ARG A 1 91 ? 31.669 -28.696 -8.326 1.00 61.16 91 ARG A C 1
ATOM 689 O O . ARG A 1 91 ? 32.653 -28.032 -8.658 1.00 61.16 91 ARG A O 1
ATOM 696 N N . GLY A 1 92 ? 30.414 -28.384 -8.656 1.00 62.38 92 GLY A N 1
ATOM 697 C CA . GLY A 1 92 ? 30.071 -27.106 -9.271 1.00 62.38 92 GLY A CA 1
ATOM 698 C C . GLY A 1 92 ? 30.759 -26.002 -8.480 1.00 62.38 92 GLY A C 1
ATOM 699 O O . GLY A 1 92 ? 30.751 -26.049 -7.248 1.00 62.38 92 GLY A O 1
ATOM 700 N N . ALA A 1 93 ? 31.447 -25.094 -9.175 1.00 67.62 93 ALA A N 1
ATOM 701 C CA . ALA A 1 93 ? 32.125 -23.987 -8.517 1.00 67.62 93 ALA A CA 1
ATOM 702 C C . ALA A 1 93 ? 31.130 -23.294 -7.565 1.00 67.62 93 ALA A C 1
ATOM 704 O O . ALA A 1 93 ? 29.956 -23.161 -7.932 1.00 67.62 93 ALA A O 1
ATOM 705 N N . PRO A 1 94 ? 31.552 -22.906 -6.347 1.00 70.69 94 PRO A N 1
ATOM 706 C CA . PRO A 1 94 ? 30.657 -22.234 -5.420 1.00 70.69 94 PRO A CA 1
ATOM 707 C C . PRO A 1 94 ? 30.078 -20.998 -6.106 1.00 70.69 94 PRO A C 1
ATOM 709 O O . PRO A 1 94 ? 30.813 -20.240 -6.743 1.00 70.69 94 PRO A O 1
ATOM 712 N N . VAL A 1 95 ? 28.758 -20.829 -6.002 1.00 75.62 95 VAL A N 1
ATOM 713 C CA . VAL A 1 95 ? 28.072 -19.659 -6.550 1.00 75.62 95 VAL A CA 1
ATOM 714 C C . VAL A 1 95 ? 28.728 -18.421 -5.949 1.00 75.62 95 VAL A C 1
ATOM 716 O O . VAL A 1 95 ? 28.757 -18.244 -4.731 1.00 75.62 95 VAL A O 1
ATOM 719 N N . THR A 1 96 ? 29.312 -17.592 -6.805 1.00 78.62 96 THR A N 1
ATOM 720 C CA . THR A 1 96 ? 30.014 -16.386 -6.369 1.00 78.62 96 THR A CA 1
ATOM 721 C C . THR A 1 96 ? 29.012 -15.288 -6.029 1.00 78.62 96 THR A C 1
ATOM 723 O O . THR A 1 96 ? 27.937 -15.206 -6.624 1.00 78.62 96 THR A O 1
ATOM 726 N N . TRP A 1 97 ? 29.370 -14.385 -5.114 1.00 67.62 97 TRP A N 1
ATOM 727 C CA . TRP A 1 97 ? 28.527 -13.235 -4.767 1.00 67.62 97 TRP A CA 1
ATOM 728 C C . TRP A 1 97 ? 28.128 -12.391 -5.987 1.00 67.62 97 TRP A C 1
ATOM 730 O O . TRP A 1 97 ? 26.999 -11.913 -6.055 1.00 67.62 97 TRP A O 1
ATOM 740 N N . ASN A 1 98 ? 29.000 -12.288 -6.994 1.00 73.31 98 ASN A N 1
ATOM 741 C CA . ASN A 1 98 ? 28.698 -11.588 -8.245 1.00 73.31 98 ASN A CA 1
ATOM 742 C C . ASN A 1 98 ? 27.641 -12.306 -9.092 1.00 73.31 98 ASN A C 1
ATOM 744 O O . ASN A 1 98 ? 26.866 -11.645 -9.771 1.00 73.31 98 ASN A O 1
ATOM 748 N N . GLN A 1 99 ? 27.556 -13.636 -9.031 1.00 68.94 99 GLN A N 1
ATOM 749 C CA . GLN A 1 99 ? 26.486 -14.385 -9.700 1.00 68.94 99 GLN A CA 1
ATOM 750 C C . GLN A 1 99 ? 25.134 -14.225 -8.992 1.00 68.94 99 GLN A C 1
ATOM 752 O O . GLN A 1 99 ? 24.100 -14.318 -9.645 1.00 68.94 99 GLN A O 1
ATOM 757 N N . ILE A 1 100 ? 25.130 -13.966 -7.679 1.00 66.88 100 ILE A N 1
ATOM 758 C CA . ILE A 1 100 ? 23.903 -13.746 -6.893 1.00 66.88 100 ILE A CA 1
ATOM 759 C C . ILE A 1 100 ? 23.402 -12.304 -7.052 1.00 66.88 100 ILE A C 1
ATOM 761 O O . ILE A 1 100 ? 22.208 -12.084 -7.257 1.00 66.88 100 ILE A O 1
ATOM 765 N N . TRP A 1 101 ? 24.307 -11.325 -6.975 1.00 66.06 101 TRP A N 1
ATOM 766 C CA . TRP A 1 101 ? 23.960 -9.899 -6.892 1.00 66.06 101 TRP A CA 1
ATOM 767 C C . TRP A 1 101 ? 24.258 -9.087 -8.158 1.00 66.06 101 TRP A C 1
ATOM 769 O O . TRP A 1 101 ? 23.845 -7.936 -8.245 1.00 66.06 101 TRP A O 1
ATOM 779 N N . GLY A 1 102 ? 24.950 -9.659 -9.148 1.00 66.12 102 GLY A N 1
ATOM 780 C CA . GLY A 1 102 ? 25.329 -8.958 -10.381 1.00 66.12 102 GLY A CA 1
ATOM 781 C C . GLY A 1 102 ? 26.440 -7.914 -10.206 1.00 66.12 102 GLY A C 1
ATOM 782 O O . GLY A 1 102 ? 26.633 -7.088 -11.091 1.00 66.12 102 GLY A O 1
ATOM 783 N N . GLY A 1 103 ? 27.158 -7.926 -9.076 1.00 72.44 103 GLY A N 1
ATOM 784 C CA . GLY A 1 103 ? 28.109 -6.868 -8.714 1.00 72.44 103 GLY A CA 1
ATOM 785 C C . GLY A 1 103 ? 27.420 -5.576 -8.247 1.00 72.44 103 GLY A C 1
ATOM 786 O O . GLY A 1 103 ? 26.204 -5.532 -8.056 1.00 72.44 103 GLY A O 1
ATOM 787 N N . TRP A 1 104 ? 28.198 -4.511 -8.041 1.00 68.69 104 TRP A N 1
ATOM 788 C CA . TRP A 1 104 ? 27.695 -3.229 -7.523 1.00 68.69 104 TRP A CA 1
A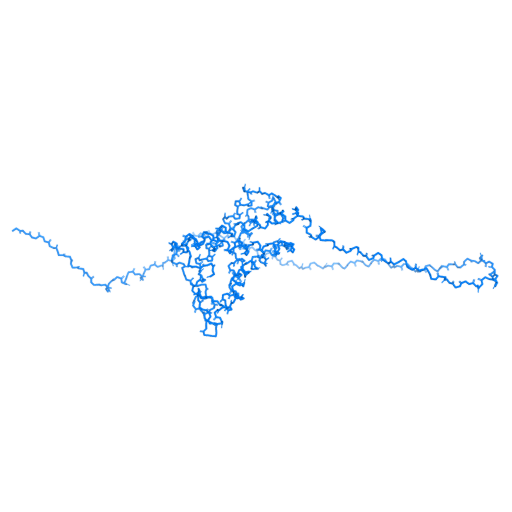TOM 789 C C . TRP A 1 104 ? 26.704 -2.537 -8.472 1.00 68.69 104 TRP A C 1
ATOM 791 O O . TRP A 1 104 ? 25.702 -1.989 -8.013 1.00 68.69 104 TRP A O 1
ATOM 801 N N . ASP A 1 105 ? 26.920 -2.642 -9.785 1.00 72.69 105 ASP A N 1
ATOM 802 C CA . ASP A 1 105 ? 26.021 -2.078 -10.802 1.00 72.69 105 ASP A CA 1
ATOM 803 C C . ASP A 1 105 ? 24.647 -2.772 -10.801 1.00 72.69 105 ASP A C 1
ATOM 805 O O . ASP A 1 105 ? 23.600 -2.138 -10.981 1.00 72.69 105 ASP A O 1
ATOM 809 N N . GLY A 1 106 ? 24.640 -4.082 -10.521 1.00 72.69 106 GLY A N 1
ATOM 810 C CA . GLY A 1 106 ? 23.428 -4.870 -10.318 1.00 72.69 106 GLY A CA 1
ATOM 811 C C . GLY A 1 106 ? 22.635 -4.395 -9.100 1.00 72.69 106 GLY A C 1
ATOM 812 O O . GLY A 1 106 ? 21.432 -4.166 -9.204 1.00 72.69 106 GLY A O 1
ATOM 813 N N . LEU A 1 107 ? 23.303 -4.162 -7.967 1.00 78.31 107 LEU A N 1
ATOM 814 C CA . LEU A 1 107 ? 22.654 -3.650 -6.752 1.00 78.31 107 LEU A CA 1
ATOM 815 C C . LEU A 1 107 ? 22.059 -2.248 -6.950 1.00 78.31 107 LEU A C 1
ATOM 817 O O . LEU A 1 107 ? 20.936 -1.990 -6.507 1.00 78.31 107 LEU A O 1
ATOM 821 N N . GLY A 1 108 ? 22.778 -1.358 -7.642 1.00 86.69 108 GLY A N 1
ATOM 822 C CA . GLY A 1 108 ? 22.291 -0.014 -7.959 1.00 86.69 108 GLY A CA 1
ATOM 823 C C . GLY A 1 108 ? 21.030 -0.048 -8.823 1.00 86.69 108 GLY A C 1
ATOM 824 O O . GLY A 1 108 ? 20.013 0.554 -8.475 1.00 86.69 108 GLY A O 1
ATOM 825 N N . THR A 1 109 ? 21.056 -0.831 -9.902 1.00 89.69 109 THR A N 1
ATOM 826 C CA . THR A 1 109 ? 19.911 -0.967 -10.813 1.00 89.69 109 THR A CA 1
ATOM 827 C C . THR A 1 109 ? 18.694 -1.566 -10.105 1.00 89.69 109 THR A C 1
ATOM 829 O O . THR A 1 109 ? 17.588 -1.047 -10.226 1.00 89.69 109 THR A O 1
ATOM 832 N N . GLU A 1 110 ? 18.870 -2.626 -9.316 1.00 91.81 110 GLU A N 1
ATOM 833 C CA . GLU A 1 110 ? 17.767 -3.258 -8.580 1.00 91.81 110 GLU A CA 1
ATOM 834 C C . GLU A 1 110 ? 17.153 -2.328 -7.530 1.00 91.81 110 GLU A C 1
ATOM 836 O O . GLU A 1 110 ? 15.933 -2.311 -7.365 1.00 91.81 110 GLU A O 1
ATOM 841 N N . SER A 1 111 ? 17.970 -1.498 -6.880 1.00 94.44 111 SER A N 1
ATOM 842 C CA . SER A 1 111 ? 17.479 -0.471 -5.957 1.00 94.44 111 SER A CA 1
ATOM 843 C C . SER A 1 111 ? 16.576 0.532 -6.677 1.00 94.44 111 SER A C 1
ATOM 845 O O . SER A 1 111 ? 15.476 0.820 -6.207 1.00 94.44 111 SER A O 1
ATOM 847 N N . LEU A 1 112 ? 16.981 1.004 -7.862 1.00 95.88 112 LEU A N 1
ATOM 848 C CA . LEU A 1 112 ? 16.158 1.895 -8.685 1.00 95.88 112 LEU A CA 1
ATOM 849 C C . LEU A 1 112 ? 14.861 1.224 -9.148 1.00 95.88 112 LEU A C 1
ATOM 851 O O . LEU A 1 112 ? 13.810 1.858 -9.125 1.00 95.88 112 LEU A O 1
ATOM 855 N N . ARG A 1 113 ? 14.899 -0.065 -9.505 1.00 96.25 113 ARG A N 1
ATOM 856 C CA . ARG A 1 113 ? 13.695 -0.839 -9.857 1.00 96.25 113 ARG A CA 1
ATOM 857 C C . ARG A 1 113 ? 12.718 -0.952 -8.690 1.00 96.25 113 ARG A C 1
ATOM 859 O O . ARG A 1 113 ? 11.509 -0.857 -8.880 1.00 96.25 113 ARG A O 1
ATOM 866 N N . VAL A 1 114 ? 13.224 -1.159 -7.474 1.00 96.94 114 VAL A N 1
ATOM 867 C CA . VAL A 1 114 ? 12.401 -1.202 -6.254 1.00 96.94 114 VAL A CA 1
ATOM 868 C C . VAL A 1 114 ? 11.767 0.156 -5.974 1.00 96.94 114 VAL A C 1
ATOM 870 O O . VAL A 1 114 ? 10.567 0.224 -5.706 1.00 96.94 114 VAL A O 1
ATOM 873 N N . LEU A 1 115 ? 12.547 1.234 -6.070 1.00 96.75 115 LEU A N 1
ATOM 874 C CA . LEU A 1 115 ? 12.041 2.599 -5.924 1.00 96.75 115 LEU A CA 1
ATOM 875 C C . LEU A 1 115 ? 10.968 2.904 -6.970 1.00 96.75 115 LEU A C 1
ATOM 877 O O . LEU A 1 115 ? 9.925 3.460 -6.631 1.00 96.75 115 LEU A O 1
ATOM 881 N N . TRP A 1 116 ? 11.195 2.471 -8.211 1.00 96.81 116 TRP A N 1
ATOM 882 C CA . TRP A 1 116 ? 10.231 2.578 -9.294 1.00 96.81 116 TRP A CA 1
ATOM 883 C C . TRP A 1 116 ? 8.930 1.850 -8.949 1.00 96.81 116 TRP A C 1
ATOM 885 O O . TRP A 1 116 ? 7.883 2.483 -8.883 1.00 96.81 116 TRP A O 1
ATOM 895 N N . LEU A 1 117 ? 8.981 0.556 -8.622 1.00 96.31 117 LEU A N 1
ATOM 896 C CA . LEU A 1 117 ? 7.799 -0.224 -8.229 1.00 96.31 117 LEU A CA 1
ATOM 897 C C . LEU A 1 117 ? 7.020 0.406 -7.064 1.00 96.31 117 LEU A C 1
ATOM 899 O O . LEU A 1 117 ? 5.793 0.369 -7.041 1.00 96.31 117 LEU A O 1
ATOM 903 N N . SER A 1 118 ? 7.733 0.986 -6.101 1.00 96.75 118 SER A N 1
ATOM 904 C CA . SER A 1 118 ? 7.144 1.530 -4.874 1.00 96.75 118 SER A CA 1
ATOM 905 C C . SER A 1 118 ? 6.539 2.923 -5.054 1.00 96.75 118 SER A C 1
ATOM 907 O O . SER A 1 118 ? 5.796 3.380 -4.186 1.00 96.75 118 SER A O 1
ATOM 909 N N . LEU A 1 119 ? 6.845 3.613 -6.156 1.00 96.88 119 LEU A N 1
ATOM 910 C CA . LEU A 1 119 ? 6.481 5.013 -6.363 1.00 96.88 119 LEU A CA 1
ATOM 911 C C . LEU A 1 119 ? 4.968 5.285 -6.217 1.00 96.88 119 LEU A C 1
ATOM 913 O O . LEU A 1 119 ? 4.629 6.189 -5.450 1.00 96.88 119 LEU A O 1
ATOM 917 N N . PRO A 1 120 ? 4.041 4.522 -6.838 1.00 97.19 120 PRO A N 1
ATOM 918 C CA . PRO A 1 120 ? 2.604 4.773 -6.681 1.00 97.19 120 PRO A CA 1
ATOM 919 C C . PRO A 1 120 ? 2.127 4.645 -5.235 1.00 97.19 120 PRO A C 1
ATOM 921 O O . PRO A 1 120 ? 1.336 5.460 -4.768 1.00 97.19 120 PRO A O 1
ATOM 924 N N . VAL A 1 121 ? 2.651 3.650 -4.516 1.00 96.88 121 VAL A N 1
ATOM 925 C CA . VAL A 1 121 ? 2.318 3.360 -3.114 1.00 96.88 121 VAL A CA 1
ATOM 926 C C . VAL A 1 121 ? 2.813 4.489 -2.208 1.00 96.88 121 VAL A C 1
ATOM 928 O O . VAL A 1 121 ? 2.065 4.989 -1.370 1.00 96.88 121 VAL A O 1
ATOM 931 N N . VAL A 1 122 ? 4.044 4.966 -2.420 1.00 96.12 122 VAL A N 1
ATOM 932 C CA . VAL A 1 122 ? 4.602 6.112 -1.682 1.00 96.12 122 VAL A CA 1
ATOM 933 C C . VAL A 1 122 ? 3.768 7.373 -1.923 1.00 96.12 122 VAL A C 1
ATOM 935 O O . VAL A 1 122 ? 3.384 8.043 -0.964 1.00 96.12 122 VAL A O 1
ATOM 938 N N . LEU A 1 123 ? 3.432 7.685 -3.177 1.00 97.25 123 LEU A N 1
ATOM 939 C CA . LEU A 1 123 ? 2.604 8.848 -3.507 1.00 97.25 123 LEU A CA 1
ATOM 940 C C . LEU A 1 123 ? 1.192 8.733 -2.909 1.00 97.25 123 LEU A C 1
ATOM 942 O O . LEU A 1 123 ? 0.683 9.700 -2.336 1.00 97.25 123 LEU A O 1
ATOM 946 N N . ALA A 1 124 ? 0.580 7.547 -2.958 1.00 97.69 124 ALA A N 1
ATOM 947 C CA . ALA A 1 124 ? -0.713 7.284 -2.333 1.00 97.69 124 ALA A CA 1
ATOM 948 C C . ALA A 1 124 ? -0.670 7.471 -0.807 1.00 97.69 124 ALA A C 1
ATOM 950 O O . ALA A 1 124 ? -1.584 8.073 -0.239 1.00 97.69 124 ALA A O 1
ATOM 951 N N . ALA A 1 125 ? 0.408 7.042 -0.143 1.00 94.50 125 ALA A N 1
ATOM 952 C CA . ALA A 1 125 ? 0.603 7.244 1.293 1.00 94.50 125 ALA A CA 1
ATOM 953 C C . ALA A 1 125 ? 0.703 8.730 1.676 1.00 94.50 125 ALA A C 1
ATOM 955 O O . ALA A 1 125 ? 0.148 9.155 2.698 1.00 94.50 125 ALA A O 1
ATOM 956 N N . LEU A 1 126 ? 1.372 9.542 0.850 1.00 94.00 126 LEU A N 1
ATOM 957 C CA . LEU A 1 126 ? 1.448 10.993 1.046 1.00 94.00 126 LEU A CA 1
ATOM 958 C C . LEU A 1 126 ? 0.062 11.634 0.930 1.00 94.00 126 LEU A C 1
ATOM 960 O O . LEU A 1 126 ? -0.346 12.378 1.826 1.00 94.00 126 LEU A O 1
ATOM 964 N N . VAL A 1 127 ? -0.695 11.293 -0.118 1.00 96.12 127 VAL A N 1
ATOM 965 C CA . VAL A 1 127 ? -2.068 11.788 -0.300 1.00 96.12 127 VAL A CA 1
ATOM 966 C C . VAL A 1 127 ? -2.964 11.356 0.858 1.00 96.12 127 VAL A C 1
ATOM 968 O O . VAL A 1 127 ? -3.667 12.191 1.426 1.00 96.12 127 VAL A O 1
ATOM 971 N N . GLN A 1 128 ? -2.912 10.087 1.267 1.00 94.88 128 GLN A N 1
ATOM 972 C CA . GLN A 1 128 ? -3.674 9.590 2.411 1.00 94.88 128 GLN A CA 1
ATOM 973 C C . GLN A 1 128 ? -3.348 10.391 3.678 1.00 94.88 128 GLN A C 1
ATOM 975 O O . GLN A 1 128 ? -4.258 10.852 4.366 1.00 94.88 128 GLN A O 1
ATOM 980 N N . THR A 1 129 ? -2.065 10.620 3.963 1.00 91.38 129 THR A N 1
ATOM 981 C CA . THR A 1 129 ? -1.622 11.417 5.116 1.00 91.38 129 THR A CA 1
ATOM 982 C C . THR A 1 129 ? -2.198 12.835 5.074 1.00 91.38 129 THR A C 1
ATOM 984 O O . THR A 1 129 ? -2.694 13.324 6.091 1.00 91.38 129 THR A O 1
ATOM 987 N N . ILE A 1 130 ? -2.181 13.485 3.907 1.00 92.75 130 ILE A N 1
ATOM 988 C CA . ILE A 1 130 ? -2.763 14.820 3.707 1.00 92.75 130 ILE A CA 1
ATOM 989 C C . ILE A 1 130 ? -4.277 14.789 3.941 1.00 92.75 130 ILE A C 1
ATOM 991 O O . ILE A 1 130 ? -4.789 15.580 4.730 1.00 92.75 130 ILE A O 1
ATOM 995 N N . VAL A 1 131 ? -4.994 13.845 3.325 1.00 93.81 131 VAL A N 1
ATOM 996 C CA . VAL A 1 131 ? -6.453 13.696 3.455 1.00 93.81 131 VAL A CA 1
ATOM 997 C C . VAL A 1 131 ? -6.870 13.487 4.911 1.00 93.81 131 VAL A C 1
ATOM 999 O O . VAL A 1 131 ? -7.821 14.119 5.381 1.00 93.81 131 VAL A O 1
ATOM 1002 N N . LEU A 1 132 ? -6.146 12.638 5.647 1.00 91.44 132 LEU A N 1
ATOM 1003 C CA . LEU A 1 132 ? -6.418 12.377 7.059 1.00 91.44 132 LEU A CA 1
ATOM 1004 C C . LEU A 1 132 ? -6.148 13.613 7.930 1.00 91.44 132 LEU A C 1
ATOM 1006 O O . LEU A 1 132 ? -6.955 13.921 8.809 1.00 91.44 132 LEU A O 1
ATOM 1010 N N . LYS A 1 133 ? -5.066 14.356 7.666 1.00 89.44 133 LYS A N 1
ATOM 1011 C CA . LYS A 1 133 ? -4.716 15.577 8.414 1.00 89.44 133 LYS A CA 1
ATOM 1012 C C . LYS A 1 133 ? -5.654 16.741 8.159 1.00 89.44 133 LYS A C 1
ATOM 1014 O O . LYS A 1 133 ? -6.084 17.390 9.107 1.00 89.44 133 LYS A O 1
ATOM 1019 N N . LEU A 1 134 ? -6.008 16.967 6.898 1.00 91.75 134 LEU A N 1
ATOM 1020 C CA . LEU A 1 134 ? -6.974 17.989 6.496 1.00 91.75 134 LEU A CA 1
ATOM 1021 C C . LEU A 1 134 ? -8.412 17.596 6.838 1.00 91.75 134 LEU A C 1
ATOM 1023 O O . LEU A 1 134 ? -9.343 18.337 6.532 1.00 91.75 134 LEU A O 1
ATOM 1027 N N . LYS A 1 135 ? -8.610 16.435 7.482 1.00 91.50 135 LYS A N 1
ATOM 1028 C CA . LYS A 1 135 ? -9.917 15.954 7.918 1.00 91.50 135 LYS A CA 1
ATOM 1029 C C . LYS A 1 135 ? -10.917 15.870 6.758 1.00 91.50 135 LYS A C 1
ATOM 1031 O O . LYS A 1 135 ? -12.118 15.941 6.998 1.00 91.50 135 LYS A O 1
ATOM 1036 N N . LEU A 1 136 ? -10.459 15.674 5.524 1.00 91.38 136 LEU A N 1
ATOM 1037 C CA . LEU A 1 136 ? -11.344 15.577 4.364 1.00 91.38 136 LEU A CA 1
ATOM 1038 C C . LEU A 1 136 ? -12.154 14.274 4.435 1.00 91.38 136 LEU A C 1
ATOM 1040 O O . LEU A 1 136 ? -11.711 13.285 5.020 1.00 91.38 136 LEU A O 1
ATOM 1044 N N . GLY A 1 137 ? -13.373 14.269 3.892 1.00 88.88 137 GLY A N 1
ATOM 1045 C CA . GLY A 1 137 ? -14.202 13.060 3.810 1.00 88.88 137 GLY A CA 1
ATOM 1046 C C . GLY A 1 137 ? -14.609 12.438 5.157 1.00 88.88 137 GLY A C 1
ATOM 1047 O O . GLY A 1 137 ? -14.709 11.217 5.242 1.00 88.88 137 GLY A O 1
ATOM 1048 N N . GLN A 1 138 ? -14.847 13.230 6.217 1.00 90.81 138 GLN A N 1
ATOM 1049 C CA . GLN A 1 138 ? -15.226 12.703 7.550 1.00 90.81 138 GLN A CA 1
ATOM 1050 C C . GLN A 1 138 ? -16.438 11.770 7.546 1.00 90.81 138 GLN A C 1
ATOM 1052 O O . GLN A 1 138 ? -16.520 10.877 8.382 1.00 90.81 138 GLN A O 1
ATOM 1057 N N . ARG A 1 139 ? -17.352 11.928 6.582 1.00 90.88 139 ARG A N 1
ATOM 1058 C CA . ARG A 1 139 ? -18.507 11.033 6.415 1.00 90.88 139 ARG A CA 1
ATOM 1059 C C . ARG A 1 139 ? -18.103 9.561 6.259 1.00 90.88 139 ARG A C 1
ATOM 1061 O O . ARG A 1 139 ? -18.917 8.693 6.536 1.00 90.88 139 ARG A O 1
ATOM 1068 N N . TRP A 1 140 ? -16.874 9.275 5.820 1.00 88.50 140 TRP A N 1
ATOM 1069 C CA . TRP A 1 140 ? -16.345 7.920 5.616 1.00 88.50 140 TRP A CA 1
ATOM 1070 C C . TRP A 1 140 ? -15.280 7.535 6.657 1.00 88.50 140 TRP A C 1
ATOM 1072 O O . TRP A 1 140 ? -14.508 6.597 6.454 1.00 88.50 140 TRP A O 1
ATOM 1082 N N . ALA A 1 141 ? -15.213 8.250 7.785 1.00 93.12 141 ALA A N 1
ATOM 1083 C CA . ALA A 1 141 ? -14.287 7.953 8.878 1.00 93.12 141 ALA A CA 1
ATOM 1084 C C . ALA A 1 141 ? -14.685 6.716 9.710 1.00 93.12 141 ALA A C 1
ATOM 1086 O O . ALA A 1 141 ? -14.026 6.417 10.702 1.00 93.12 141 ALA A O 1
ATOM 1087 N N . THR A 1 142 ? -15.728 5.983 9.310 1.00 95.38 142 THR A N 1
ATOM 1088 C CA . THR A 1 142 ? -16.150 4.738 9.956 1.00 95.38 142 THR A CA 1
ATOM 1089 C C . THR A 1 142 ? -14.994 3.728 10.008 1.00 95.38 142 THR A C 1
ATOM 1091 O O . THR A 1 142 ? -14.345 3.497 8.976 1.00 95.38 142 THR A O 1
ATOM 1094 N N . PRO A 1 143 ? -14.733 3.104 11.173 1.00 96.12 143 PRO A N 1
ATOM 1095 C CA . PRO A 1 143 ? -13.743 2.040 11.294 1.00 96.12 143 PRO A CA 1
ATOM 1096 C C . PRO A 1 143 ? -14.053 0.857 10.367 1.00 96.12 143 PRO A C 1
ATOM 1098 O O . PRO A 1 143 ? -15.211 0.469 10.212 1.00 96.12 143 PRO A O 1
ATOM 1101 N N . LEU A 1 144 ? -13.017 0.246 9.790 1.00 96.56 144 LEU A N 1
ATOM 1102 C CA . LEU A 1 144 ? -13.118 -0.930 8.916 1.00 96.56 144 LEU A CA 1
ATOM 1103 C C . LEU A 1 144 ? -13.738 -2.134 9.633 1.00 96.56 144 LEU A C 1
ATOM 1105 O O . LEU A 1 144 ? -14.395 -2.957 9.004 1.00 96.56 144 LEU A O 1
ATOM 1109 N N . ASP A 1 145 ? -13.545 -2.237 10.950 1.00 96.12 145 ASP A N 1
ATOM 1110 C CA . ASP A 1 145 ? -14.133 -3.302 11.763 1.00 96.12 145 ASP A CA 1
ATOM 1111 C C . ASP A 1 145 ? -15.583 -3.029 12.189 1.00 96.12 145 ASP A C 1
ATOM 1113 O O . ASP A 1 145 ? -16.188 -3.892 12.820 1.00 96.12 145 ASP A O 1
ATOM 1117 N N . PHE A 1 146 ? -16.152 -1.860 11.871 1.00 95.75 146 PHE A N 1
ATOM 1118 C CA . PHE A 1 146 ? -17.485 -1.432 12.318 1.00 95.75 146 PHE A CA 1
ATOM 1119 C C . PHE A 1 146 ? -17.697 -1.533 13.840 1.00 95.75 146 PHE A C 1
ATOM 1121 O O . PHE A 1 146 ? -18.811 -1.762 14.302 1.00 95.75 146 PHE A O 1
ATOM 1128 N N . GLY A 1 147 ? -16.631 -1.407 14.638 1.00 93.75 147 GLY A N 1
ATOM 1129 C CA . GLY A 1 147 ? -16.721 -1.551 16.092 1.00 93.75 147 GLY A CA 1
ATOM 1130 C C . GLY A 1 147 ? -16.722 -2.998 16.594 1.00 93.75 147 GLY A C 1
ATOM 1131 O O . GLY A 1 147 ? -16.794 -3.211 17.802 1.00 93.75 147 GLY A O 1
ATOM 1132 N N . LYS A 1 148 ? -16.609 -3.995 15.705 1.00 96.56 148 LYS A N 1
ATOM 1133 C CA . LYS A 1 148 ? -16.595 -5.412 16.086 1.00 96.56 148 LYS A CA 1
ATOM 1134 C C . LYS A 1 148 ? -15.422 -5.746 17.005 1.00 96.56 148 LYS A C 1
ATOM 1136 O O . LYS A 1 148 ? -14.322 -5.187 16.901 1.00 96.56 148 LYS A O 1
ATOM 1141 N N . THR A 1 149 ? -15.666 -6.718 17.874 1.00 97.00 149 THR A N 1
ATOM 1142 C CA . THR A 1 149 ? -14.713 -7.205 18.866 1.00 97.00 149 THR A CA 1
ATOM 1143 C C . THR A 1 149 ? -14.430 -8.696 18.688 1.00 97.00 149 THR A C 1
ATOM 1145 O O . THR A 1 149 ? -15.222 -9.450 18.127 1.00 97.00 149 THR A O 1
ATOM 1148 N N . PHE A 1 150 ? -13.264 -9.116 19.168 1.00 96.88 150 PHE A N 1
ATOM 1149 C CA . PHE A 1 150 ? -12.853 -10.498 19.355 1.00 96.88 150 PHE A CA 1
ATOM 1150 C C . PHE A 1 150 ? -12.157 -10.591 20.713 1.00 96.88 150 PHE A C 1
ATOM 1152 O O . PHE A 1 150 ? -11.225 -9.823 20.968 1.00 96.88 150 PHE A O 1
ATOM 1159 N N . ARG A 1 151 ? -12.621 -11.505 21.579 1.00 95.81 151 ARG A N 1
ATOM 1160 C CA . ARG A 1 151 ? -12.160 -11.643 22.977 1.00 95.81 151 ARG A CA 1
ATOM 1161 C C . ARG A 1 151 ? -12.226 -10.317 23.748 1.00 95.81 151 ARG A C 1
ATOM 1163 O O . ARG A 1 151 ? -11.229 -9.880 24.316 1.00 95.81 151 ARG A O 1
ATOM 1170 N N . ASP A 1 152 ? -13.372 -9.641 23.659 1.00 95.25 152 ASP A N 1
ATOM 1171 C CA . ASP A 1 152 ? -13.656 -8.344 24.299 1.00 95.25 152 ASP A CA 1
ATOM 1172 C C . ASP A 1 152 ? -12.725 -7.187 23.897 1.00 95.25 152 ASP A C 1
ATOM 1174 O O . ASP A 1 152 ? -12.730 -6.116 24.500 1.00 95.25 152 ASP A O 1
ATOM 1178 N N . LYS A 1 153 ? -11.937 -7.366 22.833 1.00 95.25 153 LYS A N 1
ATOM 1179 C CA . LYS A 1 153 ? -11.028 -6.352 22.289 1.00 95.25 153 LYS A CA 1
ATOM 1180 C C . LYS A 1 153 ? -11.394 -6.057 20.842 1.00 95.25 153 LYS A C 1
ATOM 1182 O O . LYS A 1 153 ? -11.863 -6.936 20.127 1.00 95.25 153 LYS A O 1
ATOM 1187 N N . ARG A 1 154 ? -11.187 -4.821 20.385 1.00 96.00 154 ARG A N 1
ATOM 1188 C CA . ARG A 1 154 ? -11.463 -4.415 18.991 1.00 96.00 154 ARG A CA 1
ATOM 1189 C C . ARG A 1 154 ? -10.712 -5.290 17.982 1.00 96.00 154 ARG A C 1
ATOM 1191 O O . ARG A 1 154 ? -9.630 -5.778 18.291 1.00 96.00 154 ARG A O 1
ATOM 1198 N N . LEU A 1 155 ? -11.253 -5.458 16.774 1.00 96.31 155 LEU A N 1
ATOM 1199 C CA . LEU A 1 155 ? -10.540 -6.174 15.710 1.00 96.31 155 LEU A CA 1
ATOM 1200 C C . LEU A 1 155 ? -9.361 -5.357 15.182 1.00 96.31 155 LEU A C 1
ATOM 1202 O O . LEU A 1 155 ? -8.237 -5.824 15.257 1.00 96.31 155 LEU A O 1
ATOM 1206 N N . PHE A 1 156 ? -9.582 -4.136 14.693 1.00 95.31 156 PHE A N 1
ATOM 1207 C CA . PHE A 1 156 ? -8.512 -3.306 14.114 1.00 95.31 156 PHE A CA 1
ATOM 1208 C C . PHE A 1 156 ? -8.350 -1.980 14.875 1.00 95.31 156 PHE A C 1
ATOM 1210 O O . PHE A 1 156 ? -7.233 -1.486 15.072 1.00 95.31 156 PHE A O 1
ATOM 1217 N N . GLY A 1 157 ? -9.455 -1.450 15.407 1.00 92.19 157 GLY A N 1
ATOM 1218 C CA . GLY A 1 157 ? -9.511 -0.177 16.124 1.00 92.19 157 GLY A CA 1
ATOM 1219 C C . GLY A 1 157 ? -9.724 1.033 15.210 1.00 92.19 157 GLY A C 1
ATOM 1220 O O . GLY A 1 157 ? -9.642 0.943 13.986 1.00 92.19 157 GLY A O 1
ATOM 1221 N N . ASP A 1 158 ? -9.978 2.189 15.821 1.00 92.56 158 ASP A N 1
ATOM 1222 C CA . ASP A 1 158 ? -10.572 3.349 15.133 1.00 92.56 158 ASP A CA 1
ATOM 1223 C C . ASP A 1 158 ? -9.666 4.034 14.101 1.00 92.56 158 ASP A C 1
ATOM 1225 O O . ASP A 1 158 ? -10.148 4.754 13.231 1.00 92.56 158 ASP A O 1
ATOM 1229 N N . ASN A 1 159 ? -8.357 3.773 14.134 1.00 90.06 159 ASN A N 1
ATOM 1230 C CA . ASN A 1 159 ? -7.416 4.351 13.170 1.00 90.06 159 ASN A CA 1
ATOM 1231 C C . ASN A 1 159 ? -7.496 3.693 11.781 1.00 90.06 159 ASN A C 1
ATOM 1233 O O . ASN A 1 159 ? -7.025 4.275 10.803 1.00 90.06 159 ASN A O 1
ATOM 1237 N N . LYS A 1 160 ? -8.071 2.490 11.670 1.00 94.12 160 LYS A N 1
ATOM 1238 C CA . LYS A 1 160 ? -8.238 1.790 10.392 1.00 94.12 160 LYS A CA 1
ATOM 1239 C C . LYS A 1 160 ? -9.629 2.100 9.850 1.00 94.12 160 LYS A C 1
ATOM 1241 O O . LYS A 1 160 ? -10.596 1.473 10.257 1.00 94.12 160 LYS A O 1
ATOM 1246 N N . THR A 1 161 ? -9.736 3.098 8.972 1.00 96.12 161 THR A N 1
ATOM 1247 C CA . THR A 1 161 ? -11.021 3.643 8.481 1.00 96.12 161 THR A CA 1
ATOM 1248 C C . THR A 1 161 ? -11.257 3.348 7.002 1.00 96.12 161 THR A C 1
ATOM 1250 O O . THR A 1 161 ? -10.299 3.241 6.232 1.00 96.12 161 THR A O 1
ATOM 1253 N N . TRP A 1 162 ? -12.527 3.294 6.585 1.00 96.25 162 TRP A N 1
ATOM 1254 C CA . TRP A 1 162 ? -12.905 3.145 5.172 1.00 96.25 162 TRP A CA 1
ATOM 1255 C C . TRP A 1 162 ? -12.352 4.269 4.302 1.00 96.25 162 TRP A C 1
ATOM 1257 O O . TRP A 1 162 ? -11.779 4.000 3.251 1.00 96.25 162 TRP A O 1
ATOM 1267 N N . ARG A 1 163 ? -12.428 5.522 4.769 1.00 95.88 163 ARG A N 1
ATOM 1268 C CA . ARG A 1 163 ? -11.792 6.663 4.098 1.00 95.88 163 ARG A CA 1
ATOM 1269 C C . ARG A 1 163 ? -10.313 6.403 3.831 1.00 95.88 163 ARG A C 1
ATOM 1271 O O . ARG A 1 163 ? -9.860 6.605 2.712 1.00 95.88 163 ARG A O 1
ATOM 1278 N N . GLY A 1 164 ? -9.563 6.000 4.859 1.00 95.69 164 GLY A N 1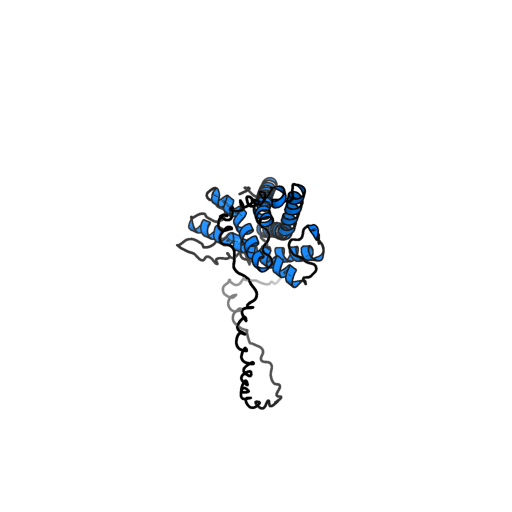
ATOM 1279 C CA . GLY A 1 164 ? -8.128 5.755 4.731 1.00 95.69 164 GLY A CA 1
ATOM 1280 C C . GLY A 1 164 ? -7.834 4.672 3.696 1.00 95.69 164 GLY A C 1
ATOM 1281 O O . GLY A 1 164 ? -6.989 4.886 2.831 1.00 95.69 164 GLY A O 1
ATOM 1282 N N . ALA A 1 165 ? -8.561 3.555 3.755 1.00 97.62 165 ALA A N 1
ATOM 1283 C CA . ALA A 1 165 ? -8.404 2.441 2.824 1.00 97.62 165 ALA A CA 1
ATOM 1284 C C . ALA A 1 165 ? -8.736 2.836 1.377 1.00 97.62 165 ALA A C 1
ATOM 1286 O O . ALA A 1 165 ? -7.921 2.634 0.481 1.00 97.62 165 ALA A O 1
ATOM 1287 N N . VAL A 1 166 ? -9.901 3.453 1.154 1.00 97.62 166 VAL A N 1
ATOM 1288 C CA . VAL A 1 166 ? -10.360 3.848 -0.186 1.00 97.62 166 VAL A CA 1
ATOM 1289 C C . VAL A 1 166 ? -9.412 4.863 -0.812 1.00 97.62 166 VAL A C 1
ATOM 1291 O O . VAL A 1 166 ? -9.023 4.691 -1.961 1.00 97.62 166 VAL A O 1
ATOM 1294 N N . VAL A 1 167 ? -8.988 5.887 -0.062 1.00 97.94 167 VAL A N 1
ATOM 1295 C CA . VAL A 1 167 ? -8.028 6.883 -0.564 1.00 97.94 167 VAL A CA 1
ATOM 1296 C C . VAL A 1 167 ? -6.727 6.206 -0.978 1.00 97.94 167 VAL A C 1
ATOM 1298 O O . VAL A 1 167 ? -6.224 6.474 -2.062 1.00 97.94 167 VAL A O 1
ATOM 1301 N N . TYR A 1 168 ? -6.203 5.294 -0.162 1.00 98.06 168 TYR A N 1
ATOM 1302 C CA . TYR A 1 168 ? -4.950 4.620 -0.482 1.00 98.06 168 TYR A CA 1
ATOM 1303 C C . TYR A 1 168 ? -5.046 3.784 -1.765 1.00 98.06 168 TYR A C 1
ATOM 1305 O O . TYR A 1 168 ? -4.191 3.897 -2.643 1.00 98.06 168 TYR A O 1
ATOM 1313 N N . VAL A 1 169 ? -6.106 2.978 -1.895 1.00 98.62 169 VAL A N 1
ATOM 1314 C CA . VAL A 1 169 ? -6.336 2.116 -3.065 1.00 98.62 169 VAL A CA 1
ATOM 1315 C C . VAL A 1 169 ? -6.560 2.946 -4.324 1.00 98.62 169 VAL A C 1
ATOM 1317 O O . VAL A 1 169 ? -5.891 2.727 -5.331 1.00 98.62 169 VAL A O 1
ATOM 1320 N N . VAL A 1 170 ? -7.456 3.935 -4.264 1.00 98.38 170 VAL A N 1
ATOM 1321 C CA . VAL A 1 170 ? -7.776 4.787 -5.415 1.00 98.38 170 VAL A CA 1
ATOM 1322 C C . VAL A 1 170 ? -6.539 5.542 -5.883 1.00 98.38 170 VAL A C 1
ATOM 1324 O O . VAL A 1 170 ? -6.236 5.520 -7.070 1.00 98.38 170 VAL A O 1
ATOM 1327 N N . PHE A 1 171 ? -5.785 6.169 -4.977 1.00 98.56 171 PHE A N 1
ATOM 1328 C CA . PHE A 1 171 ? -4.595 6.912 -5.387 1.00 98.56 171 PHE A CA 1
ATOM 1329 C C . PHE A 1 171 ? -3.453 6.002 -5.841 1.00 98.56 171 PHE A C 1
ATOM 1331 O O . PHE A 1 171 ? -2.711 6.398 -6.733 1.00 98.56 171 PHE A O 1
ATOM 1338 N N . SER A 1 172 ? -3.353 4.771 -5.330 1.00 98.50 172 SER A N 1
ATOM 1339 C CA . SER A 1 172 ? -2.416 3.781 -5.876 1.00 98.50 172 SER A CA 1
ATOM 1340 C C . SER A 1 172 ? -2.731 3.498 -7.347 1.00 98.50 172 SER A C 1
ATOM 1342 O O . SER A 1 172 ? -1.848 3.634 -8.186 1.00 98.50 172 SER A O 1
ATOM 1344 N N . VAL A 1 173 ? -3.999 3.246 -7.697 1.00 98.00 173 VAL A N 1
ATOM 1345 C CA . VAL A 1 173 ? -4.440 3.112 -9.100 1.00 98.00 173 VAL A CA 1
ATOM 1346 C C . VAL A 1 173 ? -4.144 4.373 -9.913 1.00 98.00 173 VAL A C 1
ATOM 1348 O O . VAL A 1 173 ? -3.531 4.292 -10.978 1.00 98.00 173 VAL A O 1
ATOM 1351 N N . LEU A 1 174 ? -4.534 5.546 -9.407 1.00 97.75 174 LEU A N 1
ATOM 1352 C CA . LEU A 1 174 ? -4.352 6.814 -10.118 1.00 97.75 174 LEU A CA 1
ATOM 1353 C C . LEU A 1 174 ? -2.883 7.152 -10.384 1.00 97.75 174 LEU A C 1
ATOM 1355 O O . LEU A 1 174 ? -2.613 7.810 -11.381 1.00 97.75 174 LEU A O 1
ATOM 1359 N N . PHE A 1 175 ? -1.945 6.718 -9.536 1.00 97.94 175 PHE A N 1
ATOM 1360 C CA . PHE A 1 175 ? -0.510 6.910 -9.763 1.00 97.94 175 PHE A CA 1
ATOM 1361 C C . PHE A 1 175 ? 0.128 5.780 -10.581 1.00 97.94 175 PHE A C 1
ATOM 1363 O O . PHE A 1 175 ? 1.076 6.038 -11.323 1.00 97.94 175 PHE A O 1
ATOM 1370 N N . THR A 1 176 ? -0.400 4.555 -10.522 1.00 96.38 176 THR A N 1
ATOM 1371 C CA . THR A 1 176 ? 0.070 3.450 -11.371 1.00 96.38 176 THR A CA 1
ATOM 1372 C C . THR A 1 176 ? -0.282 3.673 -12.842 1.00 96.38 176 THR A C 1
ATOM 1374 O O . THR A 1 176 ? 0.536 3.365 -13.704 1.00 96.38 176 THR A O 1
ATOM 1377 N N . ILE A 1 177 ? -1.442 4.263 -13.161 1.00 94.06 177 ILE A N 1
ATOM 1378 C CA . ILE A 1 177 ? -1.830 4.570 -14.551 1.00 94.06 177 ILE A CA 1
ATOM 1379 C C . ILE A 1 177 ? -0.774 5.426 -15.278 1.00 94.06 177 ILE A C 1
ATOM 1381 O O . ILE A 1 177 ? -0.251 4.957 -16.291 1.00 94.06 177 ILE A O 1
ATOM 1385 N N . PRO A 1 178 ? -0.405 6.639 -14.817 1.00 93.56 178 PRO A N 1
ATOM 1386 C CA . PRO A 1 178 ? 0.609 7.454 -15.479 1.00 93.56 178 PRO A CA 1
ATOM 1387 C C . PRO A 1 178 ? 1.996 6.814 -15.424 1.00 93.56 178 PRO A C 1
ATOM 1389 O O . PRO A 1 178 ? 2.746 6.941 -16.388 1.00 93.56 178 PRO A O 1
ATOM 1392 N N . GLN A 1 179 ? 2.324 6.065 -14.366 1.00 94.00 179 GLN A N 1
ATOM 1393 C CA . GLN A 1 179 ? 3.570 5.302 -14.306 1.00 94.00 179 GLN A CA 1
ATOM 1394 C C . GLN A 1 179 ? 3.675 4.261 -15.433 1.00 94.00 179 GLN A C 1
ATOM 1396 O O . GLN A 1 179 ? 4.722 4.140 -16.065 1.00 94.00 179 GLN A O 1
ATOM 1401 N N . ALA A 1 180 ? 2.592 3.527 -15.689 1.00 90.56 180 ALA A N 1
ATOM 1402 C CA . ALA A 1 180 ? 2.533 2.475 -16.698 1.00 90.56 180 ALA A CA 1
ATOM 1403 C C . ALA A 1 180 ? 2.298 3.005 -18.126 1.00 90.56 180 ALA A C 1
ATOM 1405 O O . ALA A 1 180 ? 2.400 2.237 -19.079 1.00 90.56 180 ALA A O 1
ATOM 1406 N N . THR A 1 181 ? 1.991 4.298 -18.295 1.00 88.69 181 THR A N 1
ATOM 1407 C CA . THR A 1 181 ? 1.651 4.894 -19.601 1.00 88.69 181 THR A CA 1
ATOM 1408 C C . THR A 1 181 ? 2.613 6.005 -20.018 1.00 88.69 181 THR A C 1
ATOM 1410 O O . THR A 1 181 ? 3.277 5.876 -21.043 1.00 88.69 181 THR A O 1
ATOM 1413 N N . PHE A 1 182 ? 2.730 7.075 -19.230 1.00 88.31 182 PHE A N 1
ATOM 1414 C CA . PHE A 1 182 ? 3.450 8.297 -19.606 1.00 88.31 182 PHE A CA 1
ATOM 1415 C C . PHE A 1 182 ? 4.864 8.387 -19.030 1.00 88.31 182 PHE A C 1
ATOM 1417 O O . PHE A 1 182 ? 5.749 8.945 -19.670 1.00 88.31 182 PHE A O 1
ATOM 1424 N N . TRP A 1 183 ? 5.102 7.851 -17.832 1.00 90.81 183 TRP A N 1
ATOM 1425 C CA . TRP A 1 183 ? 6.393 7.967 -17.140 1.00 90.81 183 TRP A CA 1
ATOM 1426 C C . TRP A 1 183 ? 7.273 6.737 -17.318 1.00 90.81 183 TRP A C 1
ATOM 1428 O O . TRP A 1 183 ? 8.086 6.426 -16.464 1.00 90.81 183 TRP A O 1
ATOM 1438 N N . ARG A 1 184 ? 7.104 5.996 -18.406 1.00 90.44 184 ARG A N 1
ATOM 1439 C CA . ARG A 1 184 ? 7.749 4.696 -18.558 1.00 90.44 184 ARG A CA 1
ATOM 1440 C C . ARG A 1 184 ? 9.269 4.781 -18.586 1.00 90.44 184 ARG A C 1
ATOM 1442 O O . ARG A 1 184 ? 9.851 5.602 -19.291 1.00 90.44 184 ARG A O 1
ATOM 1449 N N . VAL A 1 185 ? 9.899 3.851 -17.875 1.00 92.50 185 VAL A N 1
ATOM 1450 C CA . VAL A 1 185 ? 11.352 3.667 -17.865 1.00 92.50 185 VAL A CA 1
ATOM 1451 C C . VAL A 1 185 ? 11.617 2.162 -17.938 1.00 92.50 185 VAL A C 1
ATOM 1453 O O . VAL A 1 185 ? 11.776 1.531 -16.896 1.00 92.50 185 VAL A O 1
ATOM 1456 N N . PRO A 1 186 ? 11.658 1.555 -19.142 1.00 91.12 186 PRO A N 1
ATOM 1457 C CA . PRO A 1 186 ? 11.667 0.097 -19.307 1.00 91.12 186 PRO A CA 1
ATOM 1458 C C . PRO A 1 186 ? 12.760 -0.646 -18.526 1.00 91.12 186 PRO A C 1
ATOM 1460 O O . PRO A 1 186 ? 12.536 -1.752 -18.042 1.00 91.12 186 PRO A O 1
ATOM 1463 N N . SER A 1 187 ? 13.932 -0.031 -18.337 1.00 91.12 187 SER A N 1
ATOM 1464 C CA . SER A 1 187 ? 15.026 -0.601 -17.537 1.00 91.12 187 SER A CA 1
ATOM 1465 C C . SER A 1 187 ? 14.696 -0.740 -16.044 1.00 91.12 187 SER A C 1
ATOM 1467 O O . SER A 1 187 ? 15.321 -1.544 -15.352 1.00 91.12 187 SER A O 1
ATOM 1469 N N . LEU A 1 188 ? 13.715 0.018 -15.543 1.00 93.56 188 LEU A N 1
ATOM 1470 C CA . LEU A 1 188 ? 13.297 0.022 -14.143 1.00 93.56 188 LEU A CA 1
ATOM 1471 C C . LEU A 1 188 ? 12.056 -0.846 -13.865 1.00 93.56 188 LEU A C 1
ATOM 1473 O O . LEU A 1 188 ? 11.681 -1.059 -12.712 1.00 93.56 188 LEU A O 1
ATOM 1477 N N . GLU A 1 189 ? 11.415 -1.374 -14.903 1.00 92.12 189 GLU A N 1
ATOM 1478 C CA . GLU A 1 189 ? 10.127 -2.053 -14.805 1.00 92.12 189 GLU A CA 1
ATOM 1479 C C . GLU A 1 189 ? 10.297 -3.524 -14.357 1.00 92.12 189 GLU A C 1
ATOM 1481 O O . GLU A 1 189 ? 11.141 -4.274 -14.859 1.00 92.12 189 GLU A O 1
ATOM 1486 N N . TYR A 1 190 ? 9.512 -3.963 -13.365 1.00 91.06 190 TYR A N 1
ATOM 1487 C CA . TYR A 1 190 ? 9.367 -5.394 -13.029 1.00 91.06 190 TYR A CA 1
ATOM 1488 C C . TYR A 1 190 ? 8.232 -6.064 -13.807 1.00 91.06 190 TYR A C 1
ATOM 1490 O O . TYR A 1 190 ? 8.241 -7.284 -13.987 1.00 91.06 190 TYR A O 1
ATOM 1498 N N . PHE A 1 191 ? 7.272 -5.263 -14.257 1.00 88.81 191 PHE A N 1
ATOM 1499 C CA . PHE A 1 191 ? 6.118 -5.669 -15.041 1.00 88.81 191 PHE A CA 1
ATOM 1500 C C . PHE A 1 191 ? 6.253 -5.031 -16.416 1.00 88.81 191 PHE A C 1
ATOM 1502 O O . PHE A 1 191 ? 6.498 -3.833 -16.504 1.00 88.81 191 PHE A O 1
ATOM 1509 N N . ASP A 1 192 ? 6.120 -5.820 -17.476 1.00 81.94 192 ASP A N 1
ATOM 1510 C CA . ASP A 1 192 ? 6.107 -5.266 -18.825 1.00 81.94 192 ASP A CA 1
ATOM 1511 C C . ASP A 1 192 ? 4.791 -4.506 -19.028 1.00 81.94 192 ASP A C 1
ATOM 1513 O O . ASP A 1 192 ? 3.717 -5.100 -18.938 1.00 81.94 192 ASP A O 1
ATOM 1517 N N . TYR A 1 193 ? 4.873 -3.194 -19.251 1.00 77.31 193 TYR A N 1
ATOM 1518 C CA . TYR A 1 193 ? 3.708 -2.357 -19.544 1.00 77.31 193 TYR A CA 1
ATOM 1519 C C . TYR A 1 193 ? 3.442 -2.203 -21.054 1.00 77.31 193 TYR A C 1
ATOM 1521 O O . TYR A 1 193 ? 2.449 -1.592 -21.429 1.00 77.31 193 TYR A O 1
ATOM 1529 N N . THR A 1 194 ? 4.311 -2.708 -21.948 1.00 69.06 194 THR A N 1
ATOM 1530 C CA . THR A 1 194 ? 4.111 -2.579 -23.412 1.00 69.06 194 THR A CA 1
ATOM 1531 C C . THR A 1 194 ? 3.010 -3.483 -23.954 1.00 69.06 194 THR A C 1
ATOM 1533 O O . THR A 1 194 ? 2.325 -3.092 -24.894 1.00 69.06 194 THR A O 1
ATOM 1536 N N . GLN A 1 195 ? 2.834 -4.676 -23.386 1.00 58.78 195 GLN A N 1
ATOM 1537 C CA . GLN A 1 195 ? 1.889 -5.676 -23.899 1.00 58.78 195 GLN A CA 1
ATOM 1538 C C . GLN A 1 195 ? 0.490 -5.554 -23.287 1.00 58.78 195 GLN A C 1
ATOM 1540 O O . GLN A 1 195 ? -0.393 -6.362 -23.571 1.00 58.78 195 GLN A O 1
ATOM 1545 N N . THR A 1 196 ? 0.282 -4.565 -22.423 1.00 56.72 196 THR A N 1
ATOM 1546 C CA . THR A 1 196 ? -0.738 -4.666 -21.385 1.00 56.72 196 THR A CA 1
ATOM 1547 C C . THR A 1 196 ? -1.578 -3.402 -21.367 1.00 56.72 196 THR A C 1
ATOM 1549 O O . THR A 1 196 ? -1.130 -2.321 -20.994 1.00 56.72 196 THR A O 1
ATOM 1552 N N . TYR A 1 197 ? -2.815 -3.551 -21.840 1.00 66.38 197 TYR A N 1
ATOM 1553 C CA . TYR A 1 197 ? -3.819 -2.495 -21.919 1.00 66.38 197 TYR A CA 1
ATOM 1554 C C . TYR A 1 197 ? -4.092 -1.849 -20.547 1.00 66.38 197 TYR A C 1
ATOM 1556 O O . TYR A 1 197 ? -3.785 -2.419 -19.501 1.00 66.38 197 TYR A O 1
ATOM 1564 N N . LEU A 1 198 ? -4.764 -0.691 -20.555 1.00 74.38 198 LEU A N 1
ATOM 1565 C CA . LEU A 1 198 ? -5.178 0.074 -19.367 1.00 74.38 198 LEU A CA 1
ATOM 1566 C C . LEU A 1 198 ? -5.743 -0.764 -18.188 1.00 74.38 198 LEU A C 1
ATOM 1568 O O . LEU A 1 198 ? -5.411 -0.430 -17.049 1.00 74.38 198 LEU A O 1
ATOM 1572 N N . PRO A 1 199 ? -6.515 -1.855 -18.399 1.00 83.44 199 PRO A N 1
ATOM 1573 C CA . PRO A 1 199 ? -6.943 -2.744 -17.315 1.00 83.44 199 P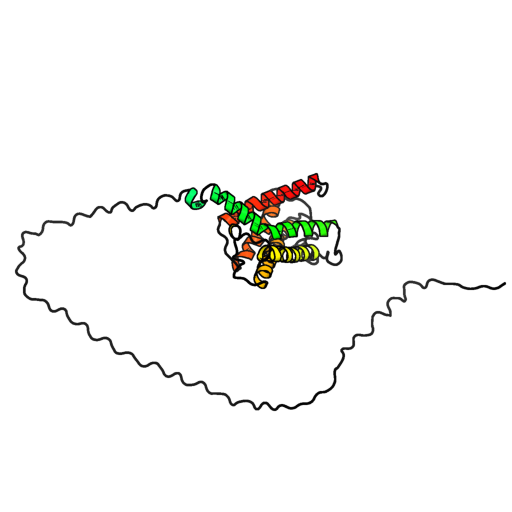RO A CA 1
ATOM 1574 C C . PRO A 1 199 ? -5.798 -3.280 -16.448 1.00 83.44 199 PRO A C 1
ATOM 1576 O O . PRO A 1 199 ? -5.934 -3.336 -15.234 1.00 83.44 199 PRO A O 1
ATOM 1579 N N . TRP A 1 200 ? -4.632 -3.573 -17.025 1.00 86.19 200 TRP A N 1
ATOM 1580 C CA . TRP A 1 200 ? -3.500 -4.108 -16.268 1.00 86.19 200 TRP A CA 1
ATOM 1581 C C . TRP A 1 200 ? -2.880 -3.098 -15.306 1.00 86.19 200 TRP A C 1
ATOM 1583 O O . TRP A 1 200 ? -2.502 -3.445 -14.190 1.00 86.19 200 TRP A O 1
ATOM 1593 N N . ALA A 1 201 ? -2.781 -1.831 -15.718 1.00 90.56 201 ALA A N 1
ATOM 1594 C CA . ALA A 1 201 ? -2.307 -0.768 -14.834 1.00 90.56 201 ALA A CA 1
ATOM 1595 C C . ALA A 1 201 ? -3.276 -0.555 -13.660 1.00 90.56 201 ALA A C 1
ATOM 1597 O O . ALA A 1 201 ? -2.844 -0.284 -12.538 1.00 90.56 201 ALA A O 1
ATOM 1598 N N . ILE A 1 202 ? -4.578 -0.722 -13.913 1.00 93.69 202 ILE A N 1
ATOM 1599 C CA . ILE A 1 202 ? -5.611 -0.689 -12.876 1.00 93.69 202 ILE A CA 1
ATOM 1600 C C . ILE A 1 202 ? -5.441 -1.879 -11.930 1.00 93.69 202 ILE A C 1
ATOM 1602 O O . ILE A 1 202 ? -5.361 -1.660 -10.725 1.00 93.69 202 ILE A O 1
ATOM 1606 N N . ASP A 1 203 ? -5.311 -3.102 -12.445 1.00 93.25 203 ASP A N 1
ATOM 1607 C CA . ASP A 1 203 ? -5.122 -4.308 -11.632 1.00 93.25 203 ASP A CA 1
ATOM 1608 C C . ASP A 1 203 ? -3.862 -4.218 -10.767 1.00 93.25 203 ASP A C 1
ATOM 1610 O O . ASP A 1 203 ? -3.910 -4.477 -9.564 1.00 93.25 203 ASP A O 1
ATOM 1614 N N . LEU A 1 204 ? -2.741 -3.775 -11.343 1.00 95.00 204 LEU A N 1
ATOM 1615 C CA . LEU A 1 204 ? -1.505 -3.558 -10.596 1.00 95.00 204 LEU A CA 1
ATOM 1616 C C . LEU A 1 204 ? -1.709 -2.521 -9.486 1.00 95.00 204 LEU A C 1
ATOM 1618 O O . LEU A 1 204 ? -1.367 -2.785 -8.336 1.00 95.00 204 LEU A O 1
ATOM 1622 N N . GLY A 1 205 ? -2.299 -1.366 -9.797 1.00 96.81 205 GLY A N 1
ATOM 1623 C CA . GLY A 1 205 ? -2.569 -0.327 -8.804 1.00 96.81 205 GLY A CA 1
ATOM 1624 C C . GLY A 1 205 ? -3.533 -0.780 -7.701 1.00 96.81 205 GLY A C 1
ATOM 1625 O O . GLY A 1 205 ? -3.335 -0.441 -6.531 1.00 96.81 205 GLY A O 1
ATOM 1626 N N . LEU A 1 206 ? -4.539 -1.591 -8.049 1.00 97.94 206 LEU A N 1
ATOM 1627 C CA . LEU A 1 206 ? -5.468 -2.204 -7.102 1.00 97.94 206 LEU A CA 1
ATOM 1628 C C . LEU A 1 206 ? -4.730 -3.162 -6.172 1.00 97.94 206 LEU A C 1
ATOM 1630 O O . LEU A 1 206 ? -4.902 -3.065 -4.962 1.00 97.94 206 LEU A O 1
ATOM 1634 N N . LEU A 1 207 ? -3.887 -4.049 -6.702 1.00 97.88 207 LEU A N 1
ATOM 1635 C CA . LEU A 1 207 ? -3.124 -5.008 -5.900 1.00 97.88 207 LEU A CA 1
ATOM 1636 C C . LEU A 1 207 ? -2.077 -4.325 -5.019 1.00 97.88 207 LEU A C 1
ATOM 1638 O O . LEU A 1 207 ? -1.915 -4.719 -3.866 1.00 97.88 207 LEU A O 1
ATOM 1642 N N . LEU A 1 208 ? -1.421 -3.273 -5.513 1.00 98.19 208 LEU A N 1
ATOM 1643 C CA . LEU A 1 208 ? -0.517 -2.438 -4.720 1.00 98.19 208 LEU A CA 1
ATOM 1644 C C . LEU A 1 208 ? -1.261 -1.787 -3.544 1.00 98.19 208 LEU A C 1
ATOM 1646 O O . LEU A 1 208 ? -0.853 -1.918 -2.390 1.00 98.19 208 LEU A O 1
ATOM 1650 N N . GLY A 1 209 ? -2.386 -1.121 -3.811 1.00 98.38 209 GLY A N 1
ATOM 1651 C CA . GLY A 1 209 ? -3.156 -0.441 -2.773 1.00 98.38 209 GLY A CA 1
ATOM 1652 C C . GLY A 1 209 ? -3.826 -1.399 -1.784 1.00 98.38 209 GLY A C 1
ATOM 1653 O O . GLY A 1 209 ? -3.755 -1.195 -0.572 1.00 98.38 209 GLY A O 1
ATOM 1654 N N . LEU A 1 210 ? -4.465 -2.462 -2.283 1.00 98.50 210 LEU A N 1
ATOM 1655 C CA . LEU A 1 210 ? -5.121 -3.477 -1.456 1.00 98.50 210 LEU A CA 1
ATOM 1656 C C . LEU A 1 210 ? -4.101 -4.274 -0.653 1.00 98.50 210 LEU A C 1
ATOM 1658 O O . LEU A 1 210 ? -4.327 -4.502 0.529 1.00 98.50 210 LEU A O 1
ATOM 1662 N N . GLY A 1 211 ? -2.978 -4.660 -1.259 1.00 98.38 211 GLY A N 1
ATOM 1663 C CA . GLY A 1 211 ? -1.894 -5.349 -0.569 1.00 98.38 211 GLY A CA 1
ATOM 1664 C C . GLY A 1 211 ? -1.366 -4.533 0.603 1.00 98.38 211 GLY A C 1
ATOM 1665 O O . GLY A 1 211 ? -1.220 -5.076 1.696 1.00 98.38 211 GLY A O 1
ATOM 1666 N N . PHE A 1 212 ? -1.189 -3.221 0.422 1.00 98.06 212 PHE A N 1
ATOM 1667 C CA . PHE A 1 212 ? -0.792 -2.333 1.511 1.00 98.06 212 PHE A CA 1
ATOM 1668 C C . PHE A 1 212 ? -1.836 -2.325 2.636 1.00 98.06 212 PHE A C 1
ATOM 1670 O O . PHE A 1 212 ? -1.515 -2.633 3.782 1.00 98.06 212 PHE A O 1
ATOM 1677 N N . VAL A 1 213 ? -3.100 -2.025 2.311 1.00 98.06 213 VAL A N 1
ATOM 1678 C CA . VAL A 1 213 ? -4.183 -1.910 3.304 1.00 98.06 213 VAL A CA 1
ATOM 1679 C C . VAL A 1 213 ? -4.414 -3.229 4.041 1.00 98.06 213 VAL A C 1
ATOM 1681 O O . VAL A 1 213 ? -4.506 -3.236 5.266 1.00 98.06 213 VAL A O 1
ATOM 1684 N N . LEU A 1 214 ? -4.510 -4.344 3.313 1.00 98.06 214 LEU A N 1
ATOM 1685 C CA . LEU A 1 214 ? -4.737 -5.669 3.886 1.00 98.06 214 LEU A CA 1
ATOM 1686 C C . LEU A 1 214 ? -3.525 -6.153 4.682 1.00 98.06 214 LEU A C 1
ATOM 1688 O O . LEU A 1 214 ? -3.716 -6.785 5.717 1.00 98.06 214 LEU A O 1
ATOM 1692 N N . GLY A 1 215 ? -2.304 -5.824 4.249 1.00 97.56 215 GLY A N 1
ATOM 1693 C CA . GLY A 1 215 ? -1.068 -6.162 4.955 1.00 97.56 215 GLY A CA 1
ATOM 1694 C C . GLY A 1 215 ? -1.003 -5.585 6.369 1.00 97.56 215 GLY A C 1
ATOM 1695 O O . GLY A 1 215 ? -0.548 -6.262 7.286 1.00 97.56 215 GLY A O 1
ATOM 1696 N N . GLU A 1 216 ? -1.547 -4.386 6.591 1.00 96.00 216 GLU A N 1
ATOM 1697 C CA . GLU A 1 216 ? -1.580 -3.759 7.922 1.00 96.00 216 GLU A CA 1
ATOM 1698 C C . GLU A 1 216 ? -2.611 -4.379 8.890 1.00 96.00 216 GLU A C 1
ATOM 1700 O O . GLU A 1 216 ? -2.537 -4.177 10.114 1.00 96.00 216 GLU A O 1
ATOM 1705 N N . LEU A 1 217 ? -3.635 -5.075 8.381 1.00 96.69 217 LEU A N 1
ATOM 1706 C CA . LEU A 1 217 ? -4.754 -5.550 9.206 1.00 96.69 217 LEU A CA 1
ATOM 1707 C C . LEU A 1 217 ? -4.356 -6.665 10.187 1.00 96.69 217 LEU A C 1
ATOM 1709 O O . LEU A 1 217 ? -4.721 -6.539 11.361 1.00 96.69 217 LEU A O 1
ATOM 1713 N N . PRO A 1 218 ? -3.596 -7.712 9.795 1.00 95.94 218 PRO A N 1
ATOM 1714 C CA . PRO A 1 218 ? -3.130 -8.742 10.722 1.00 95.94 218 PRO A CA 1
ATOM 1715 C C . PRO A 1 218 ? -2.372 -8.166 11.916 1.00 95.94 218 PRO A C 1
ATOM 1717 O O . PRO A 1 218 ? -2.650 -8.512 13.062 1.00 95.94 218 PRO A O 1
ATOM 1720 N N . ASN A 1 219 ? -1.454 -7.235 11.671 1.00 94.56 219 ASN A N 1
ATOM 1721 C CA . ASN A 1 219 ? -0.677 -6.609 12.731 1.00 94.56 219 ASN A CA 1
ATOM 1722 C C . ASN A 1 219 ? -1.542 -5.683 13.608 1.00 94.56 219 ASN A C 1
ATOM 1724 O O . ASN A 1 219 ? -1.444 -5.702 14.836 1.00 94.56 219 ASN A O 1
ATOM 1728 N N . SER A 1 220 ? -2.479 -4.939 13.011 1.00 94.50 220 SER A N 1
ATOM 1729 C CA . SER A 1 220 ? -3.469 -4.163 13.774 1.00 94.50 220 SER A CA 1
ATOM 1730 C C . SER A 1 220 ? -4.290 -5.054 14.707 1.00 94.50 220 SER A C 1
ATOM 1732 O O . SER A 1 220 ? -4.462 -4.715 15.879 1.00 94.50 220 SER A O 1
ATOM 1734 N N . PHE A 1 221 ? -4.720 -6.217 14.218 1.00 96.06 221 PHE A N 1
ATOM 1735 C CA . PHE A 1 221 ? -5.405 -7.226 15.017 1.00 96.06 221 PHE A CA 1
ATOM 1736 C C . PHE A 1 221 ? -4.546 -7.744 16.167 1.00 96.06 221 PHE A C 1
ATOM 1738 O O . PHE A 1 221 ? -4.980 -7.688 17.319 1.00 96.06 221 PHE A O 1
ATOM 1745 N N . LEU A 1 222 ? -3.303 -8.153 15.899 1.00 95.25 222 LEU A N 1
ATOM 1746 C CA . LEU A 1 222 ? -2.375 -8.602 16.941 1.00 95.25 222 LEU A CA 1
ATOM 1747 C C . LEU A 1 222 ? -2.179 -7.538 18.030 1.00 95.25 222 LEU A C 1
ATOM 1749 O O . LEU A 1 222 ? -2.275 -7.855 19.218 1.00 95.25 222 LEU A O 1
ATOM 1753 N N . LYS A 1 223 ? -2.001 -6.266 17.649 1.00 95.06 223 LYS A N 1
ATOM 1754 C CA . LYS A 1 223 ? -1.878 -5.152 18.601 1.00 95.06 223 LYS A CA 1
ATOM 1755 C C . LYS A 1 223 ? -3.119 -5.007 19.481 1.00 95.06 223 LYS A C 1
ATOM 1757 O O . LYS A 1 223 ? -2.988 -4.883 20.700 1.00 95.06 223 LYS A O 1
ATOM 1762 N N . ARG A 1 224 ? -4.328 -5.068 18.909 1.00 96.19 224 ARG A N 1
ATOM 1763 C CA . ARG A 1 224 ? -5.566 -5.005 19.705 1.00 96.19 224 ARG A CA 1
ATOM 1764 C C . ARG A 1 224 ? -5.681 -6.179 20.669 1.00 96.19 224 ARG A C 1
ATOM 1766 O O . ARG A 1 224 ? -6.014 -5.967 21.830 1.00 96.19 224 ARG A O 1
ATOM 1773 N N . GLN A 1 225 ? -5.330 -7.389 20.238 1.00 95.88 225 GLN A N 1
ATOM 1774 C CA . GLN A 1 225 ? -5.380 -8.578 21.094 1.00 95.88 225 GLN A CA 1
ATOM 1775 C C . GLN A 1 225 ? -4.375 -8.524 22.255 1.00 95.88 225 GLN A C 1
ATOM 1777 O O . GLN A 1 225 ? -4.645 -9.051 23.338 1.00 95.88 225 GLN A O 1
ATOM 1782 N N . GLN A 1 226 ? -3.277 -7.790 22.089 1.00 95.00 226 GLN A N 1
ATOM 1783 C CA . GLN A 1 226 ? -2.307 -7.486 23.146 1.00 95.00 226 GLN A CA 1
ATOM 1784 C C . GLN A 1 226 ? -2.744 -6.364 24.100 1.00 95.00 226 GLN A C 1
ATOM 1786 O O . GLN A 1 226 ? -2.037 -6.085 25.061 1.00 95.00 226 GLN A O 1
ATOM 1791 N N . GLY A 1 227 ? -3.901 -5.731 23.875 1.00 93.44 227 GLY A N 1
ATOM 1792 C CA . GLY A 1 227 ? -4.365 -4.594 24.678 1.00 93.44 227 GLY A CA 1
ATOM 1793 C C . GLY A 1 227 ? -3.701 -3.261 24.319 1.00 93.44 227 GLY A C 1
ATOM 1794 O O . GLY A 1 227 ? -3.880 -2.285 25.036 1.00 93.44 227 GLY A O 1
ATOM 1795 N N . ILE A 1 228 ? -2.960 -3.195 23.210 1.00 93.50 228 ILE A N 1
ATOM 1796 C CA . ILE A 1 228 ? -2.348 -1.953 22.726 1.00 93.50 228 ILE A CA 1
ATOM 1797 C C . ILE A 1 228 ? -3.425 -1.170 21.986 1.00 93.50 228 ILE A C 1
ATOM 1799 O O . ILE A 1 228 ? -3.975 -1.676 21.006 1.00 93.50 228 ILE A O 1
ATOM 1803 N N . GLY A 1 229 ? -3.726 0.053 22.420 1.00 90.88 229 GLY A N 1
ATOM 1804 C CA . GLY A 1 229 ? -4.736 0.932 21.826 1.00 90.88 229 GLY A CA 1
ATOM 1805 C C . GLY A 1 229 ? -4.304 1.591 20.504 1.00 90.88 229 GLY A C 1
ATOM 1806 O O . GLY A 1 229 ? -3.124 1.570 20.141 1.00 90.88 229 GLY A O 1
ATOM 1807 N N . PRO A 1 230 ? -5.239 2.150 19.712 1.00 86.50 230 PRO A N 1
ATOM 1808 C CA . PRO A 1 230 ? -4.904 2.874 18.485 1.00 86.50 230 PRO A CA 1
ATOM 1809 C C . PRO A 1 230 ? -3.915 4.018 18.758 1.00 86.50 230 PRO A C 1
ATOM 1811 O O . PRO A 1 230 ? -4.134 4.825 19.653 1.00 86.50 230 PRO A O 1
ATOM 1814 N N . GLY A 1 231 ? -2.818 4.078 17.997 1.00 80.50 231 GLY A N 1
ATOM 1815 C CA . GLY A 1 231 ? -1.776 5.099 18.175 1.00 80.50 231 GLY A CA 1
ATOM 1816 C C . GLY A 1 231 ? -0.869 4.895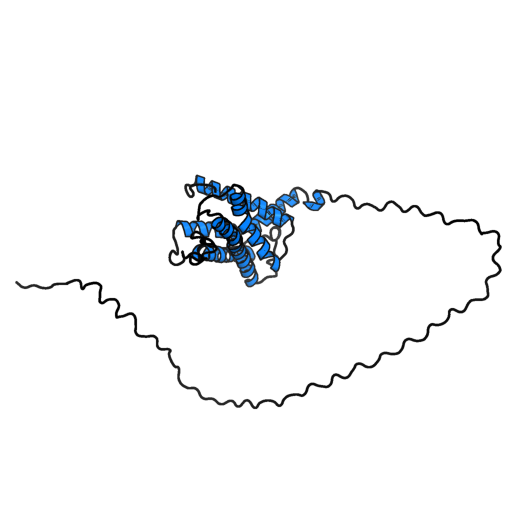 19.393 1.00 80.50 231 GLY A C 1
ATOM 1817 O O . GLY A 1 231 ? 0.009 5.718 19.620 1.00 80.50 231 GLY A O 1
ATOM 1818 N N . GLN A 1 232 ? -1.054 3.819 20.164 1.00 85.44 232 GLN A N 1
ATOM 1819 C CA . GLN A 1 232 ? -0.117 3.434 21.213 1.00 85.44 232 GLN A CA 1
ATOM 1820 C C . GLN A 1 232 ? 0.995 2.561 20.633 1.00 85.44 232 GLN A C 1
ATOM 1822 O O . GLN A 1 232 ? 0.736 1.645 19.846 1.00 85.44 232 GLN A O 1
ATOM 1827 N N . SER A 1 233 ? 2.224 2.831 21.057 1.00 83.31 233 SER A N 1
ATOM 1828 C CA . SER A 1 233 ? 3.387 2.017 20.719 1.00 83.31 233 SER A CA 1
ATOM 1829 C C . SER A 1 233 ? 3.419 0.758 21.587 1.00 83.31 233 SER A C 1
ATOM 1831 O O . SER A 1 233 ? 3.159 0.800 22.789 1.00 83.31 233 SER A O 1
ATOM 1833 N N . GLY A 1 234 ? 3.710 -0.378 20.956 1.00 86.00 234 GLY A N 1
ATOM 1834 C CA . GLY A 1 234 ? 3.888 -1.658 21.634 1.00 86.00 234 GLY A CA 1
ATOM 1835 C C . GLY A 1 234 ? 5.333 -1.910 22.059 1.00 86.00 234 GLY A C 1
ATOM 1836 O O . GLY A 1 234 ? 6.108 -0.994 22.321 1.00 86.00 234 GLY A O 1
ATOM 1837 N N . LYS A 1 235 ? 5.710 -3.191 22.078 1.00 89.81 235 LYS A N 1
ATOM 1838 C CA . LYS A 1 235 ? 7.109 -3.618 22.215 1.00 89.81 235 LYS A CA 1
ATOM 1839 C C . LYS A 1 235 ? 7.904 -3.238 20.957 1.00 89.81 235 LYS A C 1
ATOM 1841 O O . LYS A 1 235 ? 7.321 -3.021 19.899 1.00 89.81 235 LYS A O 1
ATOM 1846 N N . TRP A 1 236 ? 9.235 -3.239 21.049 1.00 88.81 236 TRP A N 1
ATOM 1847 C CA . TRP A 1 236 ? 10.124 -2.899 19.925 1.00 88.81 236 TRP A CA 1
ATOM 1848 C C . TRP A 1 236 ? 9.840 -3.716 18.651 1.00 88.81 236 TRP A C 1
ATOM 1850 O O . TRP A 1 236 ? 9.890 -3.179 17.551 1.00 88.81 236 TRP A O 1
ATOM 1860 N N . TRP A 1 237 ? 9.472 -4.994 18.784 1.00 89.50 237 TRP A N 1
ATOM 1861 C CA . TRP A 1 237 ? 9.164 -5.848 17.636 1.00 89.50 237 TRP A CA 1
ATOM 1862 C C . TRP A 1 237 ? 7.840 -5.477 16.953 1.00 89.50 237 TRP A C 1
ATOM 1864 O O . TRP A 1 237 ? 7.697 -5.713 15.758 1.00 89.50 237 TRP A O 1
ATOM 1874 N N . ASN A 1 238 ? 6.894 -4.847 17.662 1.00 90.25 238 ASN A N 1
ATOM 1875 C CA . ASN A 1 238 ? 5.678 -4.313 17.045 1.00 90.25 238 ASN A CA 1
ATOM 1876 C C . ASN A 1 238 ? 6.029 -3.156 16.107 1.00 90.25 238 ASN A C 1
ATOM 1878 O O . ASN A 1 238 ? 5.435 -3.048 15.046 1.00 90.25 238 ASN A O 1
ATOM 1882 N N . ALA A 1 239 ? 7.013 -2.325 16.468 1.00 87.50 239 ALA A N 1
ATOM 1883 C CA . ALA A 1 239 ? 7.485 -1.257 15.591 1.00 87.50 239 ALA A CA 1
ATOM 1884 C C . ALA A 1 239 ? 8.149 -1.818 14.322 1.00 87.50 239 ALA A C 1
ATOM 1886 O O . ALA A 1 239 ? 7.968 -1.262 13.246 1.00 87.50 239 ALA A O 1
ATOM 1887 N N . VAL A 1 240 ? 8.859 -2.948 14.428 1.00 90.19 240 VAL A N 1
ATOM 1888 C CA . VAL A 1 240 ? 9.391 -3.657 13.251 1.00 90.19 240 VAL A CA 1
ATOM 1889 C C . VAL A 1 240 ? 8.250 -4.181 12.378 1.00 90.19 240 VAL A C 1
ATOM 1891 O O . VAL A 1 240 ? 8.269 -3.974 11.169 1.00 90.19 240 VAL A O 1
ATOM 1894 N N . LEU A 1 241 ? 7.234 -4.817 12.972 1.00 91.69 241 LEU A N 1
ATOM 1895 C CA . LEU A 1 241 ? 6.066 -5.285 12.220 1.00 91.69 241 LEU A CA 1
ATOM 1896 C C . LEU A 1 241 ? 5.296 -4.144 11.554 1.00 91.69 241 LEU A C 1
ATOM 1898 O O . LEU A 1 241 ? 4.911 -4.303 10.405 1.00 91.69 241 LEU A O 1
ATOM 1902 N N . ASP A 1 242 ? 5.141 -3.000 12.223 1.00 90.19 242 ASP A N 1
ATOM 1903 C CA . ASP A 1 242 ? 4.500 -1.796 11.671 1.00 90.19 242 ASP A CA 1
ATOM 1904 C C . ASP A 1 242 ? 5.214 -1.262 10.414 1.00 90.19 242 ASP A C 1
ATOM 1906 O O . ASP A 1 242 ? 4.612 -0.532 9.631 1.00 90.19 242 ASP A O 1
ATOM 1910 N N . GLN A 1 243 ? 6.493 -1.598 10.215 1.00 90.00 243 GLN A N 1
ATOM 1911 C CA . GLN A 1 243 ? 7.250 -1.202 9.024 1.00 90.00 243 GLN A CA 1
ATOM 1912 C C . GLN A 1 243 ? 7.134 -2.213 7.882 1.00 90.00 243 GLN A C 1
ATOM 1914 O O . GLN A 1 243 ? 7.171 -1.820 6.717 1.00 90.00 243 GLN A O 1
ATOM 1919 N N . VAL A 1 244 ? 7.025 -3.507 8.197 1.00 94.19 244 VAL A N 1
ATOM 1920 C CA . VAL A 1 244 ? 7.106 -4.581 7.192 1.00 94.19 244 VAL A CA 1
ATOM 1921 C C . VAL A 1 244 ? 5.755 -5.184 6.812 1.00 94.19 244 VAL A C 1
ATOM 1923 O O . VAL A 1 244 ? 5.661 -5.823 5.767 1.00 94.19 244 VAL A O 1
ATOM 1926 N N . ASP A 1 245 ? 4.714 -5.013 7.626 1.00 95.69 245 ASP A N 1
ATOM 1927 C CA . ASP A 1 245 ? 3.408 -5.663 7.463 1.00 95.69 245 ASP A CA 1
ATOM 1928 C C . ASP A 1 245 ? 2.738 -5.339 6.117 1.00 95.69 245 ASP A C 1
ATOM 1930 O O . ASP A 1 245 ? 2.390 -6.232 5.340 1.00 95.69 245 ASP A O 1
ATOM 1934 N N . SER A 1 246 ? 2.645 -4.056 5.797 1.00 96.25 246 SER A N 1
ATOM 1935 C CA . SER A 1 246 ? 2.111 -3.536 4.545 1.00 96.25 246 SER A CA 1
ATOM 1936 C C . SER A 1 246 ? 2.981 -3.917 3.347 1.00 96.25 246 SER A C 1
ATOM 1938 O O . SER A 1 246 ? 2.448 -4.276 2.298 1.00 96.25 246 SER A O 1
ATOM 1940 N N . LEU A 1 247 ? 4.310 -3.923 3.504 1.00 97.31 247 LEU A N 1
ATOM 1941 C CA . LEU A 1 247 ? 5.250 -4.327 2.453 1.00 97.31 247 LEU A CA 1
ATOM 1942 C C . LEU A 1 247 ? 5.071 -5.802 2.083 1.00 97.31 247 LEU A C 1
ATOM 1944 O O . LEU A 1 247 ? 5.013 -6.146 0.903 1.00 97.31 247 LEU A O 1
ATOM 1948 N N . LEU A 1 248 ? 4.933 -6.674 3.086 1.00 97.88 248 LEU A N 1
ATOM 1949 C CA . LEU A 1 248 ? 4.638 -8.089 2.877 1.00 97.88 248 LEU A CA 1
ATOM 1950 C C . LEU A 1 248 ? 3.267 -8.279 2.229 1.00 97.88 248 LEU A C 1
ATOM 1952 O O . LEU A 1 248 ? 3.148 -9.075 1.301 1.00 97.88 248 LEU A O 1
ATOM 1956 N N . GLY A 1 249 ? 2.256 -7.524 2.665 1.00 98.06 249 GLY A N 1
ATOM 1957 C CA . GLY A 1 249 ? 0.936 -7.535 2.039 1.00 98.06 249 GLY A CA 1
ATOM 1958 C C . GLY A 1 249 ? 0.995 -7.197 0.548 1.00 98.06 249 GLY A C 1
ATOM 1959 O O . GLY A 1 249 ? 0.450 -7.939 -0.265 1.00 98.06 249 GLY A O 1
ATOM 1960 N N . VAL A 1 250 ? 1.725 -6.142 0.169 1.00 98.12 250 VAL A N 1
ATOM 1961 C CA . VAL A 1 250 ? 1.963 -5.790 -1.241 1.00 98.12 250 VAL A CA 1
ATOM 1962 C C . VAL A 1 250 ? 2.656 -6.929 -1.988 1.00 98.12 250 VAL A C 1
ATOM 1964 O O . VAL A 1 250 ? 2.152 -7.382 -3.012 1.00 98.12 250 VAL A O 1
ATOM 1967 N N . LEU A 1 251 ? 3.786 -7.426 -1.480 1.00 98.00 251 LEU A N 1
ATOM 1968 C CA . LEU A 1 251 ? 4.562 -8.474 -2.151 1.00 98.00 251 LEU A CA 1
ATOM 1969 C C . LEU A 1 251 ? 3.749 -9.759 -2.363 1.00 98.00 251 LEU A C 1
ATOM 1971 O O . LEU A 1 251 ? 3.829 -10.357 -3.434 1.00 98.00 251 LEU A O 1
ATOM 1975 N N . ILE A 1 252 ? 2.934 -10.153 -1.379 1.00 98.19 252 ILE A N 1
ATOM 1976 C CA . ILE A 1 252 ? 2.048 -11.320 -1.467 1.00 98.19 252 ILE A CA 1
ATOM 1977 C C . ILE A 1 252 ? 0.955 -11.098 -2.517 1.00 98.19 252 ILE A C 1
ATOM 1979 O O . ILE A 1 252 ? 0.719 -11.977 -3.345 1.00 98.19 252 ILE A O 1
ATOM 1983 N N . LEU A 1 253 ? 0.308 -9.929 -2.522 1.00 97.56 253 LEU A N 1
ATOM 1984 C CA . LEU A 1 253 ? -0.772 -9.626 -3.467 1.00 97.56 253 LEU A CA 1
ATOM 1985 C C . LEU A 1 253 ? -0.279 -9.458 -4.910 1.00 97.56 253 LEU A C 1
ATOM 1987 O O . LEU A 1 253 ? -1.078 -9.595 -5.830 1.00 97.56 253 LEU A O 1
ATOM 1991 N N . LEU A 1 254 ? 1.016 -9.219 -5.132 1.00 96.25 254 LEU A N 1
ATOM 1992 C CA . LEU A 1 254 ? 1.608 -9.174 -6.472 1.00 96.25 254 LEU A CA 1
ATOM 1993 C C . LEU A 1 254 ? 1.928 -10.558 -7.062 1.00 96.25 254 LEU A C 1
ATOM 1995 O O . LEU A 1 254 ? 2.094 -10.660 -8.279 1.00 96.25 254 LEU A O 1
ATOM 1999 N N . ILE A 1 255 ? 1.979 -11.623 -6.248 1.00 95.88 255 ILE A N 1
ATOM 2000 C CA . ILE A 1 255 ? 2.305 -12.989 -6.703 1.00 95.88 255 ILE A CA 1
ATOM 2001 C C . ILE A 1 255 ? 1.445 -13.448 -7.897 1.00 95.88 255 ILE A C 1
ATOM 2003 O O . ILE A 1 255 ? 2.030 -13.995 -8.834 1.00 95.88 255 ILE A O 1
ATOM 2007 N N . PRO A 1 256 ? 0.111 -13.221 -7.930 1.00 92.50 256 PRO A N 1
ATOM 2008 C CA . PRO A 1 256 ? -0.727 -13.622 -9.061 1.00 92.50 256 PRO A CA 1
ATOM 2009 C C . PRO A 1 256 ? -0.351 -12.958 -10.390 1.00 92.50 256 PRO A C 1
ATOM 2011 O O . PRO A 1 256 ? -0.566 -13.559 -11.438 1.00 92.50 256 PRO A O 1
ATOM 2014 N N . LEU A 1 257 ? 0.214 -11.744 -10.365 1.00 90.06 257 LEU A N 1
ATOM 2015 C CA . LEU A 1 257 ? 0.694 -11.077 -11.578 1.00 90.06 257 LEU A CA 1
ATOM 2016 C C . LEU A 1 257 ? 2.095 -11.553 -11.951 1.00 90.06 257 LEU A C 1
ATOM 2018 O O . LEU A 1 257 ? 2.384 -11.832 -13.115 1.00 90.06 257 LEU A O 1
ATOM 2022 N N . ARG A 1 258 ? 2.995 -11.594 -10.963 1.00 91.12 258 ARG A N 1
ATOM 2023 C CA . ARG A 1 258 ? 4.382 -12.013 -11.149 1.00 91.12 258 ARG A CA 1
ATOM 2024 C C . ARG A 1 258 ? 5.033 -12.337 -9.813 1.00 91.12 258 ARG A C 1
ATOM 2026 O O . ARG A 1 258 ? 5.113 -11.489 -8.927 1.00 91.12 258 ARG A O 1
ATOM 2033 N N . LEU A 1 259 ? 5.651 -13.513 -9.723 1.00 94.50 259 LEU A N 1
ATOM 2034 C CA . LEU A 1 259 ? 6.578 -13.801 -8.635 1.00 94.50 259 LEU A CA 1
ATOM 2035 C C . LEU A 1 259 ? 7.871 -12.996 -8.834 1.00 94.50 259 LEU A C 1
ATOM 2037 O O . LEU A 1 259 ? 8.693 -13.303 -9.701 1.00 94.50 259 LEU A O 1
ATOM 2041 N N . LEU A 1 260 ? 8.035 -11.937 -8.042 1.00 94.88 260 LEU A N 1
ATOM 2042 C CA . LEU A 1 260 ? 9.246 -11.120 -8.055 1.00 94.88 260 LEU A CA 1
ATOM 2043 C C . LEU A 1 260 ? 10.457 -11.931 -7.559 1.00 94.88 260 LEU A C 1
ATOM 2045 O O . LEU A 1 260 ? 10.312 -12.757 -6.655 1.00 94.88 260 LEU A O 1
ATOM 2049 N N . PRO A 1 261 ? 11.663 -11.699 -8.110 1.00 94.38 261 PRO A N 1
ATOM 2050 C CA . PRO A 1 261 ? 12.861 -12.399 -7.661 1.00 94.38 261 PRO A CA 1
ATOM 2051 C C . PRO A 1 261 ? 13.200 -12.022 -6.211 1.00 94.38 261 PRO A C 1
ATOM 2053 O O . PRO A 1 261 ? 12.906 -10.912 -5.770 1.00 94.38 261 PRO A O 1
ATOM 2056 N N . LEU A 1 262 ? 13.888 -12.907 -5.482 1.00 93.69 262 LEU A N 1
ATOM 2057 C CA . LEU A 1 262 ? 14.220 -12.699 -4.062 1.00 93.69 262 LEU A CA 1
ATOM 2058 C C . LEU A 1 262 ? 14.927 -11.358 -3.792 1.00 93.69 262 LEU A C 1
ATOM 2060 O O . LEU A 1 262 ? 14.641 -10.697 -2.800 1.00 93.69 262 LEU A O 1
ATOM 2064 N N . LYS A 1 263 ? 15.802 -10.916 -4.702 1.00 92.44 263 LYS A N 1
ATOM 2065 C CA . LYS A 1 263 ? 16.465 -9.604 -4.617 1.00 92.44 263 LYS A CA 1
ATOM 2066 C C . LYS A 1 263 ? 15.479 -8.429 -4.569 1.00 92.44 263 LYS A C 1
ATOM 2068 O O . LYS A 1 263 ? 15.708 -7.489 -3.819 1.00 92.44 263 LYS A O 1
ATOM 2073 N N . ALA A 1 264 ? 14.362 -8.511 -5.293 1.00 94.81 264 ALA A N 1
ATOM 2074 C CA . ALA A 1 264 ? 13.316 -7.494 -5.272 1.00 94.81 264 ALA A CA 1
ATOM 2075 C C . ALA A 1 264 ? 12.525 -7.538 -3.959 1.00 94.81 264 ALA A C 1
ATOM 2077 O O . ALA A 1 264 ? 12.239 -6.487 -3.398 1.00 94.81 264 ALA A O 1
ATOM 2078 N N . TRP A 1 265 ? 12.236 -8.733 -3.426 1.00 96.62 265 TRP A N 1
ATOM 2079 C CA . TRP A 1 265 ? 11.614 -8.886 -2.104 1.00 96.62 265 TRP A CA 1
ATOM 2080 C C . TRP A 1 265 ? 12.468 -8.249 -1.007 1.00 96.62 265 TRP A C 1
ATOM 2082 O O . TRP A 1 265 ? 11.986 -7.410 -0.252 1.00 96.62 265 TRP A O 1
ATOM 2092 N N . LEU A 1 266 ? 13.752 -8.613 -0.948 1.00 95.75 266 LEU A N 1
ATOM 2093 C CA . LEU A 1 266 ? 14.694 -8.051 0.020 1.00 95.75 266 LEU A CA 1
ATOM 2094 C C . LEU A 1 266 ? 14.864 -6.543 -0.181 1.00 95.75 266 LEU A C 1
ATOM 2096 O O . LEU A 1 266 ? 14.857 -5.792 0.790 1.00 95.75 266 LEU A O 1
ATOM 2100 N N . GLY A 1 267 ? 14.960 -6.096 -1.434 1.00 96.00 267 GLY A N 1
ATOM 2101 C CA . GLY A 1 267 ? 15.055 -4.684 -1.774 1.00 96.00 267 GLY A CA 1
ATOM 2102 C C . GLY A 1 267 ? 13.840 -3.890 -1.300 1.00 96.00 267 GLY A C 1
ATOM 2103 O O . GLY A 1 267 ? 14.024 -2.876 -0.639 1.00 96.00 267 GLY A O 1
ATOM 2104 N N . VAL A 1 268 ? 12.612 -4.360 -1.551 1.00 96.94 268 VAL A N 1
ATOM 2105 C CA . VAL A 1 268 ? 11.381 -3.726 -1.044 1.00 96.94 268 VAL A CA 1
ATOM 2106 C C . VAL A 1 268 ? 11.401 -3.672 0.483 1.00 96.94 268 VAL A C 1
ATOM 2108 O O . VAL A 1 268 ? 11.234 -2.601 1.057 1.00 96.94 268 VAL A O 1
ATOM 2111 N N . LEU A 1 269 ? 11.676 -4.792 1.156 1.00 96.31 269 LEU A N 1
ATOM 2112 C CA . LEU A 1 269 ? 11.681 -4.840 2.621 1.00 96.31 269 LEU A CA 1
ATOM 2113 C C . LEU A 1 269 ? 12.728 -3.912 3.247 1.00 96.31 269 LEU A C 1
ATOM 2115 O O . LEU A 1 269 ? 12.449 -3.299 4.271 1.00 96.31 269 LEU A O 1
ATOM 2119 N N . ILE A 1 270 ? 13.912 -3.777 2.650 1.00 95.31 270 ILE A N 1
ATOM 2120 C CA . ILE A 1 270 ? 14.984 -2.929 3.186 1.00 95.31 270 ILE A CA 1
ATOM 2121 C C . ILE A 1 270 ? 14.760 -1.463 2.796 1.00 95.31 270 ILE A C 1
ATOM 2123 O O . ILE A 1 270 ? 14.663 -0.593 3.662 1.00 95.31 270 ILE A O 1
ATOM 2127 N N . ILE A 1 271 ? 14.657 -1.174 1.497 1.00 95.62 271 ILE A N 1
ATOM 2128 C CA . ILE A 1 271 ? 14.615 0.194 0.963 1.00 95.62 271 ILE A CA 1
ATOM 2129 C C . ILE A 1 271 ? 13.330 0.898 1.395 1.00 95.62 271 ILE A C 1
ATOM 2131 O O . ILE A 1 271 ? 13.389 2.037 1.858 1.00 95.62 271 ILE A O 1
ATOM 2135 N N . CYS A 1 272 ? 12.170 0.241 1.300 1.00 94.81 272 CYS A N 1
ATOM 2136 C CA . CYS A 1 272 ? 10.904 0.876 1.665 1.00 94.81 272 CYS A CA 1
ATOM 2137 C C . CYS A 1 272 ? 10.788 1.094 3.178 1.00 94.81 272 CYS A C 1
ATOM 2139 O O . CYS A 1 272 ? 10.235 2.109 3.590 1.00 94.81 272 CYS A O 1
ATOM 2141 N N . THR A 1 273 ? 11.367 0.218 4.005 1.00 92.88 273 THR A N 1
ATOM 2142 C CA . THR A 1 273 ? 11.444 0.420 5.463 1.00 92.88 273 THR A CA 1
ATOM 2143 C C . THR A 1 273 ? 12.301 1.636 5.824 1.00 92.88 273 THR A C 1
ATOM 2145 O O . THR A 1 273 ? 11.898 2.473 6.642 1.00 92.88 273 THR A O 1
ATOM 2148 N N . VAL A 1 274 ? 13.465 1.781 5.180 1.00 93.06 274 VAL A N 1
ATOM 2149 C CA . VAL A 1 274 ? 14.329 2.961 5.346 1.00 93.06 274 VAL A CA 1
ATOM 2150 C C . VAL A 1 274 ? 13.601 4.226 4.895 1.00 93.06 274 VAL A C 1
ATOM 2152 O O . VAL A 1 274 ? 13.565 5.207 5.638 1.00 93.06 274 VAL A O 1
ATOM 2155 N N . LEU A 1 275 ? 12.957 4.198 3.724 1.00 91.38 275 LEU A N 1
ATOM 2156 C CA . LEU A 1 275 ? 12.168 5.324 3.220 1.00 91.38 275 LEU A CA 1
ATOM 2157 C C . LEU A 1 275 ? 11.022 5.696 4.159 1.00 91.38 275 LEU A C 1
ATOM 2159 O O . LEU A 1 275 ? 10.828 6.875 4.441 1.00 91.38 275 LEU A O 1
ATOM 2163 N N . HIS A 1 276 ? 10.281 4.714 4.671 1.00 87.44 276 HIS A N 1
ATOM 2164 C CA . HIS A 1 276 ? 9.185 4.955 5.604 1.00 87.44 276 HIS A CA 1
ATOM 2165 C C . HIS A 1 276 ? 9.684 5.670 6.865 1.00 87.44 276 HIS A C 1
ATOM 2167 O O . HIS A 1 276 ? 9.102 6.669 7.292 1.00 87.44 276 HIS A O 1
ATOM 2173 N N . SER A 1 277 ? 10.809 5.208 7.416 1.00 87.38 277 SER A N 1
ATOM 2174 C CA . SER A 1 277 ? 11.451 5.821 8.583 1.00 87.38 277 SER A CA 1
ATOM 2175 C C . SER A 1 277 ? 11.927 7.249 8.288 1.00 87.38 277 SER A C 1
ATOM 2177 O O . SER A 1 277 ? 11.712 8.155 9.095 1.00 87.38 277 SER A O 1
ATOM 2179 N N . ALA A 1 278 ? 12.507 7.481 7.105 1.00 87.94 278 ALA A N 1
ATOM 2180 C CA . ALA A 1 278 ? 12.942 8.803 6.659 1.00 87.94 278 ALA A CA 1
ATOM 2181 C C . ALA A 1 278 ? 11.764 9.779 6.494 1.00 87.94 278 ALA A C 1
ATOM 2183 O O . ALA A 1 278 ? 11.844 10.917 6.954 1.00 87.94 278 ALA A O 1
ATOM 2184 N N . PHE A 1 279 ? 10.640 9.338 5.916 1.00 85.88 279 PHE A N 1
ATOM 2185 C CA . PHE A 1 279 ? 9.417 10.144 5.848 1.00 85.88 279 PHE A CA 1
ATOM 2186 C C . PHE A 1 279 ? 8.831 10.421 7.235 1.00 85.88 279 PHE A C 1
ATOM 2188 O O . PHE A 1 279 ? 8.367 11.533 7.494 1.00 85.88 279 PHE A O 1
ATOM 2195 N N . GLY A 1 280 ? 8.880 9.444 8.144 1.00 83.62 280 GLY A N 1
ATOM 2196 C CA . GLY A 1 280 ? 8.511 9.634 9.545 1.00 83.62 280 GLY A CA 1
ATOM 2197 C C . GLY A 1 280 ? 9.317 10.758 10.196 1.00 83.62 280 GLY A C 1
ATOM 2198 O O . GLY A 1 280 ? 8.730 11.678 10.766 1.00 83.62 280 GLY A O 1
ATOM 2199 N N . LEU A 1 281 ? 10.643 10.735 10.037 1.00 85.62 281 LEU A N 1
ATOM 2200 C CA . LEU A 1 281 ? 11.541 11.784 10.523 1.00 85.62 281 LEU A CA 1
ATOM 2201 C C . LEU A 1 281 ? 11.250 13.141 9.877 1.00 85.62 281 LEU A C 1
ATOM 2203 O O . LEU A 1 281 ? 11.110 14.133 10.589 1.00 85.62 281 LEU A O 1
ATOM 2207 N N . LEU A 1 282 ? 11.088 13.185 8.554 1.00 84.88 282 LEU A N 1
ATOM 2208 C CA . LEU A 1 282 ? 10.745 14.409 7.835 1.00 84.88 282 LEU A CA 1
ATOM 2209 C C . LEU A 1 282 ? 9.449 15.026 8.375 1.00 84.88 282 LEU A C 1
ATOM 2211 O O . LEU A 1 282 ? 9.386 16.226 8.625 1.00 84.88 282 LEU A O 1
ATOM 2215 N N . PHE A 1 283 ? 8.419 14.216 8.621 1.00 82.38 283 PHE A N 1
ATOM 2216 C CA . PHE A 1 283 ? 7.175 14.711 9.204 1.00 82.38 283 PHE A CA 1
ATOM 2217 C C . PHE A 1 283 ? 7.331 15.193 10.645 1.00 82.38 283 PHE A C 1
ATOM 2219 O O . PHE A 1 283 ? 6.612 16.103 11.043 1.00 82.38 283 PHE A O 1
ATOM 2226 N N . VAL A 1 284 ? 8.244 14.638 11.436 1.00 85.12 284 VAL A N 1
ATOM 2227 C CA . VAL A 1 284 ? 8.539 15.197 12.763 1.00 85.12 284 VAL A CA 1
ATOM 2228 C C . VAL A 1 284 ? 9.214 16.560 12.634 1.00 85.12 284 VAL A C 1
ATOM 2230 O O . VAL A 1 284 ? 8.762 17.521 13.251 1.00 85.12 284 VAL A O 1
ATOM 2233 N N . VAL A 1 285 ? 10.234 16.668 11.778 1.00 86.69 285 VAL A N 1
ATOM 2234 C CA . VAL A 1 285 ? 10.975 17.921 11.544 1.00 86.69 285 VAL A CA 1
ATOM 2235 C C . VAL A 1 285 ? 10.059 19.030 11.019 1.00 86.69 285 VAL A C 1
ATOM 2237 O O . VAL A 1 285 ? 10.178 20.177 11.434 1.00 86.69 285 VAL A O 1
ATOM 2240 N N . LEU A 1 286 ? 9.089 18.691 10.169 1.00 83.38 286 LEU A N 1
ATOM 2241 C CA . LEU A 1 286 ? 8.093 19.634 9.650 1.00 83.38 286 LEU A CA 1
ATOM 2242 C C . LEU A 1 286 ? 6.962 19.964 10.649 1.00 83.38 286 LEU A C 1
ATOM 2244 O O . LEU A 1 286 ? 5.984 20.603 10.267 1.00 83.38 286 LEU A O 1
ATOM 2248 N N . GLY A 1 287 ? 7.022 19.487 11.900 1.00 81.44 287 GLY A N 1
ATOM 2249 C CA . GLY A 1 287 ? 5.964 19.687 12.907 1.00 81.44 287 GLY A CA 1
ATOM 2250 C C . GLY A 1 287 ? 4.645 18.976 12.571 1.00 81.44 287 GLY A C 1
ATOM 2251 O O . GLY A 1 287 ? 3.596 19.228 13.159 1.00 81.44 287 GLY A O 1
ATOM 2252 N N . LEU A 1 288 ? 4.695 18.070 11.600 1.00 73.12 288 LEU A N 1
ATOM 2253 C CA . LEU A 1 288 ? 3.577 17.349 11.019 1.00 73.12 288 LEU A CA 1
ATOM 2254 C C . LEU A 1 288 ? 3.231 16.082 11.828 1.00 73.12 288 LEU A C 1
ATOM 2256 O O . LEU A 1 288 ? 2.103 15.590 11.740 1.00 73.12 288 LEU A O 1
ATOM 2260 N N . LYS A 1 289 ? 4.170 15.530 12.598 1.00 69.69 289 LYS A N 1
ATOM 2261 C CA . LYS A 1 289 ? 3.969 14.419 13.544 1.00 69.69 289 LYS A CA 1
ATOM 2262 C C . LYS A 1 289 ? 4.695 14.715 14.858 1.00 69.69 289 LYS A C 1
ATOM 2264 O O . LYS A 1 289 ? 5.679 15.440 14.873 1.00 69.69 289 LYS A O 1
ATOM 2269 N N . LYS A 1 290 ? 4.224 14.112 15.956 1.00 71.50 290 LYS A N 1
ATOM 2270 C CA . LYS A 1 290 ? 4.873 14.204 17.279 1.00 71.50 290 LYS A CA 1
ATOM 2271 C C . LYS A 1 290 ? 6.041 13.224 17.460 1.00 71.50 290 LYS A C 1
ATOM 2273 O O . LYS A 1 290 ? 6.857 13.420 18.348 1.00 71.50 290 LYS A O 1
ATOM 2278 N N . SER A 1 291 ? 6.081 12.161 16.660 1.00 70.88 291 SER A N 1
ATOM 2279 C CA . SER A 1 291 ? 7.025 11.048 16.777 1.00 70.88 291 SER A CA 1
ATOM 2280 C C . SER A 1 291 ? 7.222 10.379 15.413 1.00 70.88 291 SER A C 1
ATOM 2282 O O . SER A 1 291 ? 6.321 10.421 14.566 1.00 70.88 291 SER A O 1
ATOM 2284 N N . VAL A 1 292 ? 8.405 9.787 15.207 1.00 64.38 292 VAL A N 1
ATOM 2285 C CA . VAL A 1 292 ? 8.734 8.970 14.022 1.00 64.38 292 VAL A CA 1
ATOM 2286 C C . VAL A 1 292 ? 7.939 7.661 14.038 1.00 64.38 292 VAL A C 1
ATOM 2288 O O . VAL A 1 292 ? 7.522 7.196 12.979 1.00 64.38 292 VAL A O 1
ATOM 2291 N N . TYR A 1 293 ? 7.684 7.139 15.242 1.00 57.28 293 TYR A N 1
ATOM 2292 C CA . TYR A 1 293 ? 6.962 5.898 15.530 1.00 57.28 293 TYR A CA 1
ATOM 2293 C C . TYR A 1 293 ? 5.614 6.166 16.202 1.00 57.28 293 TYR A C 1
ATOM 2295 O O . TYR A 1 293 ? 5.563 7.053 17.087 1.00 57.28 293 TYR A O 1
#

Sequence (293 aa):
MPGPAGGDLLPAAQAESLLVRGWRPLLVPGGHDQLRHDPEPARLPERRQAPARGPEPAPARALALDPARGDPDPARAEGWPRRRRGHPGRRGAPVTWNQIWGGWDGLGTESLRVLWLSLPVVLAALVQTIVLKLKLGQRWATPLDFGKTFRDKRLFGDNKTWRGAVVYVVFSVLFTIPQATFWRVPSLEYFDYTQTYLPWAIDLGLLLGLGFVLGELPNSFLKRQQGIGPGQSGKWWNAVLDQVDSLLGVLILLIPLRLLPLKAWLGVLIICTVLHSAFGLLFVVLGLKKSVY

Secondary structure (DSSP, 8-state):
-----------TTSGGGSSS------PPP--------PPPP-PPPP--PPPPPPPPPPPPPP-PPP-------GGG---------PPPP-PPPPPPHHHHH-HHHHHHHHHHHHHHHHHHHHHHHHHHHHHHHTTTTGGG--BTTTT-EETTEESS-TTSBHHHHHHHHHHHHHHHHHHHHTS--GGG-SS--SS--HHHHHHHHHHHHHHHHHHHHHHHHHHHHTTPPTT----HHHHHHHHHHHHHHHHHHHTTT----HHHHHHIIIIIHHHHHHHHHHHHHTTS-S---

pLDDT: mean 75.75, std 22.91, range [30.22, 98.62]